Protein AF-A0A0F0L1B2-F1 (afdb_monomer_lite)

pLDDT: mean 88.56, std 10.57, range [40.31, 98.12]

Structure (mmCIF, N/CA/C/O backbone):
data_AF-A0A0F0L1B2-F1
#
_entry.id   AF-A0A0F0L1B2-F1
#
loop_
_atom_site.group_PDB
_atom_site.id
_atom_site.type_symbol
_atom_site.label_atom_id
_atom_site.label_alt_id
_atom_site.label_comp_id
_atom_site.label_asym_id
_atom_site.label_entity_id
_atom_site.label_seq_id
_atom_site.pdbx_PDB_ins_code
_atom_site.Cartn_x
_atom_site.Cartn_y
_atom_site.Cartn_z
_atom_site.occupancy
_atom_site.B_iso_or_equiv
_atom_site.auth_seq_id
_atom_site.auth_comp_id
_atom_site.auth_asym_id
_atom_site.auth_atom_id
_atom_site.pdbx_PDB_model_num
ATOM 1 N N . MET A 1 1 ? -23.639 19.278 37.877 1.00 42.66 1 MET A N 1
ATOM 2 C CA . MET A 1 1 ? -23.159 19.096 36.489 1.00 42.66 1 MET A CA 1
ATOM 3 C C . MET A 1 1 ? -24.003 18.014 35.831 1.00 42.66 1 MET A C 1
ATOM 5 O O . MET A 1 1 ? -23.826 16.848 36.156 1.00 42.66 1 MET A O 1
ATOM 9 N N . GLN A 1 2 ? -24.967 18.384 34.984 1.00 40.31 2 GLN A N 1
ATOM 10 C CA . GLN A 1 2 ? -25.711 17.418 34.168 1.00 40.31 2 GLN A CA 1
ATOM 11 C C . GLN A 1 2 ? -24.774 16.904 33.072 1.00 40.31 2 GLN A C 1
ATOM 13 O O . GLN A 1 2 ? -24.329 17.672 32.220 1.00 40.31 2 GLN A O 1
ATOM 18 N N . ARG A 1 3 ? -24.432 15.615 33.127 1.00 48.97 3 ARG A N 1
ATOM 19 C CA . ARG A 1 3 ? -23.748 14.924 32.034 1.00 48.97 3 ARG A CA 1
ATOM 20 C C . ARG A 1 3 ? -24.760 14.808 30.896 1.00 48.97 3 ARG A C 1
ATOM 22 O O . ARG A 1 3 ? -25.652 13.971 30.949 1.00 48.97 3 ARG A O 1
ATOM 29 N N . VAL A 1 4 ? -24.669 15.707 29.921 1.00 51.31 4 VAL A N 1
ATOM 30 C CA . VAL A 1 4 ? -25.400 15.570 28.660 1.00 51.31 4 VAL A CA 1
ATOM 31 C C . VAL A 1 4 ? -24.714 14.438 27.909 1.00 51.31 4 VAL A C 1
ATOM 33 O O . VAL A 1 4 ? -23.643 14.632 27.334 1.00 51.31 4 VAL A O 1
ATOM 36 N N . ASP A 1 5 ? -25.276 13.235 28.000 1.00 49.31 5 ASP A N 1
ATOM 37 C CA . ASP A 1 5 ? -24.804 12.119 27.194 1.00 49.31 5 ASP A CA 1
ATOM 38 C C . ASP A 1 5 ? -25.122 12.441 25.726 1.00 49.31 5 ASP A C 1
ATOM 40 O O . ASP A 1 5 ? -26.280 12.721 25.397 1.00 49.31 5 ASP A O 1
ATOM 44 N N . PRO A 1 6 ? -24.120 12.466 24.829 1.00 55.47 6 PRO A N 1
ATOM 45 C CA . PRO A 1 6 ? -24.386 12.636 23.412 1.00 55.47 6 PRO A CA 1
ATOM 46 C C . PRO A 1 6 ? -25.320 11.509 22.972 1.00 55.47 6 PRO A C 1
ATOM 48 O O . PRO A 1 6 ? -25.042 10.337 23.236 1.00 55.47 6 PRO A O 1
ATOM 51 N N . VAL A 1 7 ? -26.431 11.864 22.319 1.00 58.34 7 VAL A N 1
ATOM 52 C CA . VAL A 1 7 ? -27.387 10.902 21.758 1.00 58.34 7 VAL A CA 1
ATOM 53 C C . VAL A 1 7 ? -26.664 10.117 20.667 1.00 58.34 7 VAL A C 1
ATOM 55 O O . VAL A 1 7 ? -26.571 10.524 19.513 1.00 58.34 7 VAL A O 1
ATOM 58 N N . SER A 1 8 ? -26.058 9.010 21.074 1.00 64.00 8 SER A N 1
ATOM 59 C CA . SER A 1 8 ? -25.355 8.089 20.201 1.00 64.00 8 SER A CA 1
ATOM 60 C C . SER A 1 8 ? -26.372 7.174 19.537 1.00 64.00 8 SER A C 1
ATOM 62 O O . SER A 1 8 ? -27.179 6.545 20.216 1.00 64.00 8 SER A O 1
ATOM 64 N N . ALA A 1 9 ? -26.281 7.027 18.214 1.00 69.94 9 ALA A N 1
ATOM 65 C CA . ALA A 1 9 ? -27.031 6.013 17.468 1.00 69.94 9 ALA A CA 1
ATOM 66 C C . ALA A 1 9 ? -26.624 4.569 17.843 1.00 69.94 9 ALA A C 1
ATOM 68 O O . ALA A 1 9 ? -27.280 3.607 17.445 1.00 69.94 9 ALA A O 1
ATOM 69 N N . TYR A 1 10 ? -25.532 4.414 18.600 1.00 73.88 10 TYR A N 1
ATOM 70 C CA . TYR A 1 10 ? -25.004 3.134 19.055 1.00 73.88 10 TYR A CA 1
ATOM 71 C C . TYR A 1 10 ? -25.259 2.908 20.545 1.00 73.88 10 TYR A C 1
ATOM 73 O O . TYR A 1 10 ? -25.083 3.845 21.334 1.00 73.88 10 TYR A O 1
ATOM 81 N N . PRO A 1 11 ? -25.581 1.663 20.946 1.00 78.06 11 PRO A N 1
ATOM 82 C CA . PRO A 1 11 ? -25.650 1.303 22.353 1.00 78.06 11 PRO A CA 1
ATOM 83 C C . PRO A 1 11 ? -24.263 1.448 23.011 1.00 78.06 11 PRO A C 1
ATOM 85 O O . PRO A 1 11 ? -23.241 1.476 22.314 1.00 78.06 11 PRO A O 1
ATOM 88 N N . PRO A 1 12 ? -24.196 1.551 24.351 1.00 79.31 12 PRO A N 1
ATOM 89 C CA . PRO A 1 12 ? -22.936 1.737 25.064 1.00 79.31 12 PRO A CA 1
ATOM 90 C C . PRO A 1 12 ? -21.936 0.622 24.735 1.00 79.31 12 PRO A C 1
ATOM 92 O O . PRO A 1 12 ? -22.325 -0.519 24.488 1.00 79.31 12 PRO A O 1
ATOM 95 N N . ALA A 1 13 ? -20.637 0.933 24.759 1.00 80.44 13 ALA A N 1
ATOM 96 C CA . ALA A 1 13 ? -19.574 -0.008 24.384 1.00 80.44 13 ALA A CA 1
ATOM 97 C C . ALA A 1 13 ? -19.637 -1.337 25.170 1.00 80.44 13 ALA A C 1
ATOM 99 O O . ALA A 1 13 ? -19.346 -2.400 24.620 1.00 80.44 13 ALA A O 1
ATOM 100 N N . SER A 1 14 ? -20.086 -1.286 26.428 1.00 80.62 14 SER A N 1
ATOM 101 C CA . SER A 1 14 ? -20.266 -2.439 27.319 1.00 80.62 14 SER A CA 1
ATOM 102 C C . SER A 1 14 ? -21.458 -3.341 26.977 1.00 80.62 14 SER A C 1
ATOM 104 O O . SER A 1 14 ? -21.515 -4.459 27.476 1.00 80.62 14 SER A O 1
ATOM 106 N N . SER A 1 15 ? -22.388 -2.901 26.123 1.00 84.31 15 SER A N 1
ATOM 107 C CA . SER A 1 15 ? -23.615 -3.652 25.799 1.00 84.31 15 SER A CA 1
ATOM 108 C C . SER A 1 15 ? -23.385 -4.936 24.994 1.00 84.31 15 SER A C 1
ATOM 110 O O . SER A 1 15 ? -24.262 -5.793 24.959 1.00 84.31 15 SER A O 1
ATOM 112 N N . ARG A 1 16 ? -22.234 -5.062 24.323 1.00 84.62 16 ARG A N 1
ATOM 113 C CA . ARG A 1 16 ? -21.904 -6.167 23.409 1.00 84.62 16 ARG A CA 1
ATOM 114 C C . ARG A 1 16 ? -20.439 -6.530 23.501 1.00 84.62 16 ARG A C 1
ATOM 116 O O . ARG A 1 16 ? -19.616 -5.623 23.610 1.00 84.62 16 ARG A O 1
ATOM 123 N N . THR A 1 17 ? -20.106 -7.814 23.414 1.00 89.69 17 THR A N 1
ATOM 124 C CA . THR A 1 17 ? -18.709 -8.286 23.415 1.00 89.69 17 THR A CA 1
ATOM 125 C C . THR A 1 17 ? -17.948 -7.784 22.183 1.00 89.69 17 THR A C 1
ATOM 127 O O . THR A 1 17 ? -18.557 -7.422 21.174 1.00 89.69 17 THR A O 1
ATOM 130 N N . ILE A 1 18 ? -16.610 -7.754 22.229 1.00 91.12 18 ILE A N 1
ATOM 131 C CA . ILE A 1 18 ? -15.810 -7.368 21.053 1.00 91.12 18 ILE A CA 1
ATOM 132 C C . ILE A 1 18 ? -16.107 -8.242 19.829 1.00 91.12 18 ILE A C 1
ATOM 134 O O . ILE A 1 18 ? -16.149 -7.738 18.713 1.00 91.12 18 ILE A O 1
ATOM 138 N N . GLU A 1 19 ? -16.378 -9.529 20.032 1.00 90.19 19 GLU A N 1
ATOM 139 C CA . GLU A 1 19 ? -16.731 -10.464 18.961 1.00 90.19 19 GLU A CA 1
ATOM 140 C C . GLU A 1 19 ? -18.017 -10.035 18.249 1.00 90.19 19 GLU A C 1
ATOM 142 O O . GLU A 1 19 ? -18.051 -9.981 17.023 1.00 90.19 19 GLU A O 1
ATOM 147 N N . GLN A 1 20 ? -19.033 -9.615 19.008 1.00 89.56 20 GLN A N 1
ATOM 148 C CA . GLN A 1 20 ? -20.281 -9.081 18.457 1.00 89.56 20 GLN A CA 1
ATOM 149 C C . GLN A 1 20 ? -20.078 -7.743 17.735 1.00 89.56 20 GLN A C 1
ATOM 151 O O . GLN A 1 20 ? -20.780 -7.459 16.771 1.00 89.56 20 GLN A O 1
ATOM 156 N N . TRP A 1 21 ? -19.136 -6.905 18.179 1.00 90.44 21 TRP A N 1
ATOM 157 C CA . TRP A 1 21 ? -18.803 -5.653 17.486 1.00 90.44 21 TRP A CA 1
ATOM 158 C C . TRP A 1 21 ? -17.992 -5.860 16.197 1.00 90.44 21 TRP A C 1
ATOM 160 O O . TRP A 1 21 ? -18.033 -5.012 15.303 1.00 90.44 21 TRP A O 1
ATOM 170 N N . LEU A 1 22 ? -17.262 -6.975 16.096 1.00 91.19 22 LEU A N 1
ATOM 171 C CA . LEU A 1 22 ? -16.504 -7.377 14.908 1.00 91.19 22 LEU A CA 1
ATOM 172 C C . LEU A 1 22 ? -17.349 -8.145 13.880 1.00 91.19 22 LEU A C 1
ATOM 174 O O . LEU A 1 22 ? -16.868 -8.360 12.762 1.00 91.19 22 LEU A O 1
ATOM 178 N N . ASP A 1 23 ? -18.573 -8.533 14.242 1.00 90.00 23 ASP A N 1
ATOM 179 C CA . ASP A 1 23 ? -19.505 -9.263 13.387 1.00 90.00 23 ASP A CA 1
ATOM 180 C C . ASP A 1 23 ? -19.786 -8.486 12.079 1.00 90.00 23 ASP A C 1
ATOM 182 O O . ASP A 1 23 ? -20.236 -7.330 12.128 1.00 90.00 23 ASP A O 1
ATOM 186 N N . PRO A 1 24 ? -19.515 -9.077 10.896 1.00 86.44 24 PRO A N 1
ATOM 187 C CA . PRO A 1 24 ? -19.800 -8.437 9.614 1.00 86.44 24 PRO A CA 1
ATOM 188 C C . PRO A 1 24 ? -21.277 -8.063 9.440 1.00 86.44 24 PRO A C 1
ATOM 190 O O . PRO A 1 24 ? -21.560 -7.032 8.823 1.00 86.44 24 PRO A O 1
ATOM 193 N N . ASP A 1 25 ? -22.200 -8.839 10.013 1.00 86.69 25 ASP A N 1
ATOM 194 C CA . ASP A 1 25 ? -23.640 -8.591 9.896 1.00 86.69 25 ASP A CA 1
ATOM 195 C C . ASP A 1 25 ? -24.077 -7.376 10.708 1.00 86.69 25 ASP A C 1
ATOM 197 O O . ASP A 1 25 ? -25.069 -6.720 10.386 1.00 86.69 25 ASP A O 1
ATOM 201 N N . LEU A 1 26 ? -23.330 -7.036 11.759 1.00 83.81 26 LEU A N 1
ATOM 202 C CA . LEU A 1 26 ? -23.577 -5.813 12.501 1.00 83.81 26 LEU A CA 1
ATOM 203 C C . LEU A 1 26 ? -23.093 -4.597 11.712 1.00 83.81 26 LEU A C 1
ATOM 205 O O . LEU A 1 26 ? -23.808 -3.604 11.614 1.00 83.81 26 LEU A O 1
ATOM 209 N N . GLY A 1 27 ? -21.907 -4.685 11.108 1.00 77.25 27 GLY A N 1
ATOM 210 C CA . GLY A 1 27 ? -21.336 -3.609 10.296 1.00 77.25 27 GLY A CA 1
ATOM 211 C C . GLY A 1 27 ? -22.163 -3.257 9.056 1.00 77.25 27 GLY A C 1
ATOM 212 O O . GLY A 1 27 ? -22.146 -2.101 8.644 1.00 77.25 27 GLY A O 1
ATOM 213 N N . SER A 1 28 ? -22.902 -4.215 8.486 1.00 80.25 28 SER A N 1
ATOM 214 C CA . SER A 1 28 ? -23.768 -3.992 7.318 1.00 80.25 28 SER A CA 1
ATOM 215 C C . SER A 1 28 ? -25.086 -3.287 7.656 1.00 80.25 28 SER A C 1
ATOM 217 O O . SER A 1 28 ? -25.631 -2.575 6.816 1.00 80.25 28 SER A O 1
ATOM 219 N N . ARG A 1 29 ? -25.583 -3.434 8.892 1.00 81.69 29 ARG A N 1
ATOM 220 C CA . ARG A 1 29 ? -26.824 -2.790 9.363 1.00 81.69 29 ARG A CA 1
ATOM 221 C C . ARG A 1 29 ? -26.658 -1.310 9.698 1.00 81.69 29 ARG A C 1
ATOM 223 O O . ARG A 1 29 ? -27.647 -0.583 9.721 1.00 81.69 29 ARG A O 1
ATOM 230 N N . TYR A 1 30 ? -25.435 -0.860 9.974 1.00 76.56 30 TYR A N 1
ATOM 231 C CA . TYR A 1 30 ? -25.144 0.532 10.317 1.00 76.56 30 TYR A CA 1
ATOM 232 C C . TYR A 1 30 ? -24.386 1.227 9.182 1.00 76.56 30 TYR A C 1
ATOM 234 O O . TYR A 1 30 ? -23.385 0.706 8.690 1.00 76.56 30 TYR A O 1
ATOM 242 N N . SER A 1 31 ? -24.842 2.426 8.794 1.00 68.31 31 SER A N 1
ATOM 243 C CA . SER A 1 31 ? -24.261 3.185 7.675 1.00 68.31 31 SER A CA 1
ATOM 244 C C . SER A 1 31 ? -22.736 3.314 7.790 1.00 68.31 31 SER A C 1
ATOM 246 O O . SER A 1 31 ? -22.172 3.523 8.873 1.00 68.31 31 SER A O 1
ATOM 248 N N . ALA A 1 32 ? -22.059 3.198 6.646 1.00 67.31 32 ALA A N 1
ATOM 249 C CA . ALA A 1 32 ? -20.613 3.358 6.522 1.00 67.31 32 ALA A CA 1
ATOM 250 C C . ALA A 1 32 ? -20.131 4.773 6.896 1.00 67.31 32 ALA A C 1
ATOM 252 O O . ALA A 1 32 ? -18.954 4.940 7.206 1.00 67.31 32 ALA A O 1
ATOM 253 N N . GLU A 1 33 ? -21.032 5.758 6.895 1.00 66.00 33 GLU A N 1
ATOM 254 C CA . GLU A 1 33 ? -20.729 7.173 7.146 1.00 66.00 33 GLU A CA 1
ATOM 255 C C . GLU A 1 33 ? -20.448 7.482 8.619 1.00 66.00 33 GLU A C 1
ATOM 257 O O . GLU A 1 33 ? -19.747 8.441 8.940 1.00 66.00 33 GLU A O 1
ATOM 262 N N . PHE A 1 34 ? -20.943 6.653 9.539 1.00 72.31 34 PHE A N 1
ATOM 263 C CA . PHE A 1 34 ? -20.666 6.844 10.954 1.00 72.31 34 PHE A CA 1
ATOM 264 C C . PHE A 1 34 ? -19.279 6.294 11.294 1.00 72.31 34 PHE A C 1
ATOM 266 O O . PHE A 1 34 ? -19.043 5.080 11.289 1.00 72.31 34 PHE A O 1
ATOM 273 N N . GLY A 1 35 ? -18.353 7.200 11.609 1.00 77.56 35 GLY A N 1
ATOM 274 C CA . GLY A 1 35 ? -17.056 6.846 12.169 1.00 77.56 35 GLY A CA 1
ATOM 275 C C . GLY A 1 35 ? -17.241 6.157 13.520 1.00 77.56 35 GLY A C 1
ATOM 276 O O . GLY A 1 35 ? -17.835 6.726 14.435 1.00 77.56 35 GLY A O 1
ATOM 277 N N . THR A 1 36 ? -16.733 4.935 13.646 1.00 88.88 36 THR A N 1
ATOM 278 C CA . THR A 1 36 ? -16.683 4.187 14.908 1.00 88.88 36 THR A CA 1
ATOM 279 C C . THR A 1 36 ? -15.235 4.055 15.355 1.00 88.88 36 THR A C 1
ATOM 281 O O . THR A 1 36 ? -14.314 4.190 14.542 1.00 88.88 36 THR A O 1
ATOM 284 N N . ARG A 1 37 ? -14.999 3.791 16.641 1.00 90.69 37 ARG A N 1
ATOM 285 C CA . ARG A 1 37 ? -13.635 3.600 17.144 1.00 90.69 37 ARG A CA 1
ATOM 286 C C . ARG A 1 37 ? -12.968 2.399 16.482 1.00 90.69 37 ARG A C 1
ATOM 288 O O . ARG A 1 37 ? -11.795 2.470 16.131 1.00 90.69 37 ARG A O 1
ATOM 295 N N . LEU A 1 38 ? -13.709 1.312 16.266 1.00 91.44 38 LEU A N 1
ATOM 296 C CA . LEU A 1 38 ? -13.171 0.138 15.579 1.00 91.44 38 LEU A CA 1
ATOM 297 C C . LEU A 1 38 ? -12.773 0.444 14.130 1.00 91.44 38 LEU A C 1
ATOM 299 O O . LEU A 1 38 ? -11.704 0.009 13.698 1.00 91.44 38 LEU A O 1
ATOM 303 N N . ARG A 1 39 ? -13.576 1.234 13.404 1.00 90.12 39 ARG A N 1
ATOM 304 C CA . ARG A 1 39 ? -13.230 1.708 12.053 1.00 90.12 39 ARG A CA 1
ATOM 305 C C . ARG A 1 39 ? -11.994 2.605 12.076 1.00 90.12 39 ARG A C 1
ATOM 307 O O . ARG A 1 39 ? -11.070 2.363 11.312 1.00 90.12 39 ARG A O 1
ATOM 314 N N . GLU A 1 40 ? -11.915 3.548 13.015 1.00 90.31 40 GLU A N 1
ATOM 315 C CA . GLU A 1 40 ? -10.735 4.408 13.193 1.00 90.31 40 GLU A CA 1
ATOM 316 C C . GLU A 1 40 ? -9.462 3.581 13.447 1.00 90.31 40 GLU A C 1
ATOM 318 O O . GLU A 1 40 ? -8.424 3.833 12.837 1.00 90.31 40 GLU A O 1
ATOM 323 N N . ILE A 1 41 ? -9.536 2.554 14.302 1.00 92.12 41 ILE A N 1
ATOM 324 C CA . ILE A 1 41 ? -8.413 1.643 14.561 1.00 92.12 41 ILE A CA 1
ATOM 325 C C . ILE A 1 41 ? -8.026 0.882 13.289 1.00 92.12 41 ILE A C 1
ATOM 327 O O . ILE A 1 41 ? -6.835 0.768 12.983 1.00 92.12 41 ILE A O 1
ATOM 331 N N . ALA A 1 42 ? -9.009 0.349 12.557 1.00 92.50 42 ALA A N 1
ATOM 332 C CA . ALA A 1 42 ? -8.769 -0.375 11.314 1.00 92.50 42 ALA A CA 1
ATOM 333 C C . ALA A 1 42 ? -8.079 0.516 10.276 1.00 92.50 42 ALA A C 1
ATOM 335 O O . ALA A 1 42 ? -7.065 0.112 9.704 1.00 92.50 42 ALA A O 1
ATOM 336 N N . ASP A 1 43 ? -8.579 1.734 10.087 1.00 90.88 43 ASP A N 1
ATOM 337 C CA . ASP A 1 43 ? -8.099 2.668 9.074 1.00 90.88 43 ASP A CA 1
ATOM 338 C C . ASP A 1 43 ? -6.732 3.251 9.443 1.00 90.88 43 ASP A C 1
ATOM 340 O O . ASP A 1 43 ? -5.841 3.295 8.597 1.00 90.88 43 ASP A O 1
ATOM 344 N N . ALA A 1 44 ? -6.490 3.591 10.713 1.00 91.88 44 ALA A N 1
ATOM 345 C CA . ALA A 1 44 ? -5.176 4.044 11.168 1.00 91.88 44 ALA A CA 1
ATOM 346 C C . ALA A 1 44 ? -4.110 2.943 11.021 1.00 91.88 44 ALA A C 1
ATOM 348 O O . ALA A 1 44 ? -3.004 3.202 10.535 1.00 91.88 44 ALA A O 1
ATOM 349 N N . ARG A 1 45 ? -4.430 1.692 11.390 1.00 92.62 45 ARG A N 1
ATOM 350 C CA . ARG A 1 45 ? -3.506 0.558 11.205 1.00 92.62 45 ARG A CA 1
ATOM 351 C C . ARG A 1 45 ? -3.270 0.272 9.725 1.00 92.62 45 ARG A C 1
ATOM 353 O O . ARG A 1 45 ? -2.127 0.032 9.336 1.00 92.62 45 ARG A O 1
ATOM 360 N N . ALA A 1 46 ? -4.318 0.318 8.905 1.00 92.38 46 ALA A N 1
ATOM 361 C CA . ALA A 1 46 ? -4.206 0.104 7.471 1.00 92.38 46 ALA A CA 1
ATOM 362 C C . ALA A 1 46 ? -3.426 1.221 6.776 1.00 92.38 46 ALA A C 1
ATOM 364 O O . ALA A 1 46 ? -2.606 0.906 5.927 1.00 92.38 46 ALA A O 1
ATOM 365 N N . GLY A 1 47 ? -3.596 2.487 7.164 1.00 92.50 47 GLY A N 1
ATOM 366 C CA . GLY A 1 47 ? -2.854 3.617 6.602 1.00 92.50 47 GLY A CA 1
ATOM 367 C C . GLY A 1 47 ? -1.351 3.513 6.859 1.00 92.50 47 GLY A C 1
ATOM 368 O O . GLY A 1 47 ? -0.551 3.601 5.927 1.00 92.50 47 GLY A O 1
ATOM 369 N N . VAL A 1 48 ? -0.949 3.222 8.101 1.00 93.06 48 VAL A N 1
ATOM 370 C CA . VAL A 1 48 ? 0.473 3.018 8.425 1.00 93.06 48 VAL A CA 1
ATOM 371 C C . VAL A 1 48 ? 1.019 1.764 7.728 1.00 93.06 48 VAL A C 1
ATOM 373 O O . VAL A 1 48 ? 2.131 1.788 7.202 1.00 93.06 48 VAL A O 1
ATOM 376 N N . ALA A 1 49 ? 0.248 0.673 7.674 1.00 94.19 49 ALA A N 1
ATOM 377 C CA . ALA A 1 49 ? 0.653 -0.530 6.947 1.00 94.19 49 ALA A CA 1
ATOM 378 C C . ALA A 1 49 ? 0.785 -0.277 5.436 1.00 94.19 49 ALA A C 1
ATOM 380 O O . ALA A 1 49 ? 1.738 -0.745 4.825 1.00 94.19 49 ALA A O 1
ATOM 381 N N . ALA A 1 50 ? -0.132 0.482 4.843 1.00 94.00 50 ALA A N 1
ATOM 382 C CA . ALA A 1 50 ? -0.129 0.845 3.435 1.00 94.00 50 ALA A CA 1
ATOM 383 C C . ALA A 1 50 ? 1.094 1.695 3.080 1.00 94.00 50 ALA A C 1
ATOM 385 O O . ALA A 1 50 ? 1.760 1.401 2.094 1.00 94.00 50 ALA A O 1
ATOM 386 N N . MET A 1 51 ? 1.448 2.672 3.922 1.00 95.00 51 MET A N 1
ATOM 387 C CA . MET A 1 51 ? 2.662 3.477 3.762 1.00 95.00 51 MET A CA 1
ATOM 388 C C . MET A 1 51 ? 3.926 2.605 3.738 1.00 95.00 51 MET A C 1
ATOM 390 O O . MET A 1 51 ? 4.722 2.686 2.806 1.00 95.00 51 MET A O 1
ATOM 394 N N . TRP A 1 52 ? 4.106 1.721 4.726 1.00 96.75 52 TRP A N 1
ATOM 395 C CA . TRP A 1 52 ? 5.283 0.846 4.752 1.00 96.75 52 TRP A CA 1
ATOM 396 C C . TRP A 1 52 ? 5.266 -0.215 3.650 1.00 96.75 52 TRP A C 1
ATOM 398 O O . TRP A 1 52 ? 6.321 -0.602 3.158 1.00 96.75 52 TRP A O 1
ATOM 408 N N . ALA A 1 53 ? 4.093 -0.677 3.224 1.00 96.06 53 ALA A N 1
ATOM 409 C CA . ALA A 1 53 ? 3.975 -1.565 2.075 1.00 96.06 53 ALA A CA 1
ATOM 410 C C . ALA A 1 53 ? 4.307 -0.860 0.756 1.00 96.06 53 ALA A C 1
ATOM 412 O O . ALA A 1 53 ? 4.914 -1.484 -0.109 1.00 96.06 53 ALA A O 1
ATOM 413 N N . ALA A 1 54 ? 3.980 0.427 0.620 1.00 95.69 54 ALA A N 1
ATOM 414 C CA . ALA A 1 54 ? 4.390 1.245 -0.516 1.00 95.69 54 ALA A CA 1
ATOM 415 C C . ALA A 1 54 ? 5.916 1.341 -0.587 1.00 95.69 54 ALA A C 1
ATOM 417 O O . ALA A 1 54 ? 6.496 1.066 -1.632 1.00 95.69 54 ALA A O 1
ATOM 418 N N . PHE A 1 55 ? 6.579 1.641 0.537 1.00 97.00 55 PHE A N 1
ATOM 419 C CA . PHE A 1 55 ? 8.043 1.674 0.597 1.00 97.00 55 PHE A CA 1
ATOM 420 C C . PHE A 1 55 ? 8.678 0.304 0.354 1.00 97.00 55 PHE A C 1
ATOM 422 O O . PHE A 1 55 ? 9.691 0.215 -0.337 1.00 97.00 55 PHE A O 1
ATOM 429 N N . LEU A 1 56 ? 8.069 -0.775 0.856 1.00 97.44 56 LEU A N 1
ATOM 430 C CA . LEU A 1 56 ? 8.510 -2.134 0.550 1.00 97.44 56 LEU A CA 1
ATOM 431 C C . LEU A 1 56 ? 8.413 -2.416 -0.955 1.00 97.44 56 LEU A C 1
ATOM 433 O O . LEU A 1 56 ? 9.379 -2.887 -1.547 1.00 97.44 56 LEU A O 1
ATOM 437 N N . SER A 1 57 ? 7.268 -2.108 -1.567 1.00 97.50 57 SER A N 1
ATOM 438 C CA . SER A 1 57 ? 7.044 -2.273 -3.005 1.00 97.50 57 SER A CA 1
ATOM 439 C C . SER A 1 57 ? 8.029 -1.439 -3.821 1.00 97.50 57 SER A C 1
ATOM 441 O O . SER A 1 57 ? 8.605 -1.945 -4.780 1.00 97.50 57 SER A O 1
ATOM 443 N N . LEU A 1 58 ? 8.282 -0.196 -3.406 1.00 96.88 58 LEU A N 1
ATOM 444 C CA . LEU A 1 58 ? 9.237 0.703 -4.046 1.00 96.88 58 LEU A CA 1
ATOM 445 C C . LEU A 1 58 ? 10.671 0.162 -3.962 1.00 96.88 58 LEU A C 1
ATOM 447 O O . LEU A 1 58 ? 11.376 0.154 -4.966 1.00 96.88 58 LEU A O 1
ATOM 451 N N . GLY A 1 59 ? 11.092 -0.337 -2.797 1.00 96.81 59 GLY A N 1
ATOM 452 C CA . GLY A 1 59 ? 12.407 -0.955 -2.624 1.00 96.81 59 GLY A CA 1
ATOM 453 C C . GLY A 1 59 ? 12.584 -2.204 -3.493 1.00 96.81 59 GLY A C 1
ATOM 454 O O . GLY A 1 59 ? 13.591 -2.336 -4.184 1.00 96.81 59 GLY A O 1
ATOM 455 N N . LEU A 1 60 ? 11.576 -3.085 -3.529 1.00 97.56 60 LEU A N 1
ATOM 456 C CA . LEU A 1 60 ? 11.578 -4.271 -4.396 1.00 97.56 60 LEU A CA 1
ATOM 457 C C . LEU A 1 60 ? 11.578 -3.901 -5.883 1.00 97.56 60 LEU A C 1
ATOM 459 O O . LEU A 1 60 ? 12.282 -4.522 -6.675 1.00 97.56 60 LEU A O 1
ATOM 463 N N . SER A 1 61 ? 10.832 -2.861 -6.248 1.00 97.00 61 SER A N 1
ATOM 464 C CA . SER A 1 61 ? 10.781 -2.320 -7.604 1.00 97.00 61 SER A CA 1
ATOM 465 C C . SER A 1 61 ? 12.131 -1.761 -8.039 1.00 97.00 61 SER A C 1
ATOM 467 O O . SER A 1 61 ? 12.575 -2.046 -9.144 1.00 97.00 61 SER A O 1
ATOM 469 N N . ALA A 1 62 ? 12.817 -1.024 -7.162 1.00 95.94 62 ALA A N 1
ATOM 470 C CA . ALA A 1 62 ? 14.156 -0.504 -7.425 1.00 95.94 62 ALA A CA 1
ATOM 471 C C . ALA A 1 62 ? 15.180 -1.633 -7.622 1.00 95.94 62 ALA A C 1
ATOM 473 O O . ALA A 1 62 ? 15.995 -1.562 -8.539 1.00 95.94 62 ALA A O 1
ATOM 474 N N . VAL A 1 63 ? 15.110 -2.702 -6.818 1.00 97.62 63 VAL A N 1
ATOM 475 C CA . VAL A 1 63 ? 15.957 -3.898 -6.986 1.00 97.62 63 VAL A CA 1
ATOM 476 C C . VAL A 1 63 ? 15.689 -4.577 -8.325 1.00 97.62 63 VAL A C 1
ATOM 478 O O . VAL A 1 63 ? 16.631 -4.865 -9.059 1.00 97.62 63 VAL A O 1
ATOM 481 N N . LEU A 1 64 ? 14.417 -4.811 -8.658 1.00 96.88 64 LEU A N 1
ATOM 482 C CA . LEU A 1 64 ? 14.025 -5.440 -9.918 1.00 96.88 64 LEU A CA 1
ATOM 483 C C . LEU A 1 64 ? 14.472 -4.598 -11.118 1.00 96.88 64 LEU A C 1
ATOM 485 O O . LEU A 1 64 ? 15.055 -5.127 -12.060 1.00 96.88 64 LEU A O 1
ATOM 489 N N . PHE A 1 65 ? 14.255 -3.286 -11.055 1.00 95.19 65 PHE A N 1
ATOM 490 C CA . PHE A 1 65 ? 14.676 -2.351 -12.089 1.00 95.19 65 PHE A CA 1
ATOM 491 C C . PHE A 1 65 ? 16.199 -2.342 -12.266 1.00 95.19 65 PHE A C 1
ATOM 493 O O . PHE A 1 65 ? 16.691 -2.457 -13.387 1.00 95.19 65 PHE A O 1
ATOM 500 N N . ALA A 1 66 ? 16.957 -2.282 -11.166 1.00 94.69 66 ALA A N 1
ATOM 501 C CA . ALA A 1 66 ? 18.416 -2.352 -11.193 1.00 94.69 66 ALA A CA 1
ATOM 502 C C . ALA A 1 66 ? 18.924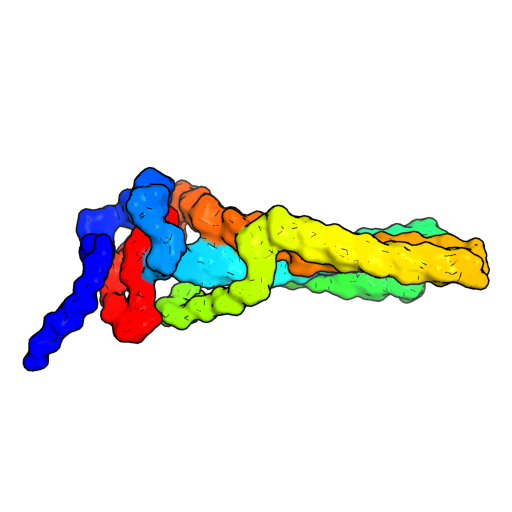 -3.690 -11.754 1.00 94.69 66 ALA A C 1
ATOM 504 O O . ALA A 1 66 ? 19.931 -3.713 -12.455 1.00 94.69 66 ALA A O 1
ATOM 505 N N . LEU A 1 67 ? 18.224 -4.795 -11.481 1.00 96.06 67 LEU A N 1
ATOM 506 C CA . LEU A 1 67 ? 18.559 -6.117 -12.007 1.00 96.06 67 LEU A CA 1
ATOM 507 C C . LEU A 1 67 ? 18.333 -6.196 -13.520 1.00 96.06 67 LEU A C 1
ATOM 509 O O . LEU A 1 67 ? 19.201 -6.688 -14.237 1.00 96.06 67 LEU A O 1
ATOM 513 N N . VAL A 1 68 ? 17.212 -5.666 -14.015 1.00 95.12 68 VAL A N 1
ATOM 514 C CA . VAL A 1 68 ? 16.948 -5.557 -15.458 1.00 95.12 68 VAL A CA 1
ATOM 515 C C . VAL A 1 68 ? 18.005 -4.675 -16.128 1.00 95.12 68 VAL A C 1
ATOM 517 O O . VAL A 1 68 ? 18.574 -5.061 -17.147 1.00 95.12 68 VAL A O 1
ATOM 520 N N . MET A 1 69 ? 18.337 -3.532 -15.525 1.00 93.75 69 MET A N 1
ATOM 521 C CA . MET A 1 69 ? 19.403 -2.654 -16.014 1.00 93.75 69 MET A CA 1
ATOM 522 C C . MET A 1 69 ? 20.755 -3.349 -16.074 1.00 93.75 69 MET A C 1
ATOM 524 O O . MET A 1 69 ? 21.471 -3.217 -17.066 1.00 93.75 69 MET A O 1
ATOM 528 N N . LEU A 1 70 ? 21.106 -4.101 -15.033 1.00 95.00 70 LEU A N 1
ATOM 529 C CA . LEU A 1 70 ? 22.353 -4.849 -14.989 1.00 95.00 70 LEU A CA 1
ATOM 530 C C . LEU A 1 70 ? 22.397 -5.902 -16.100 1.00 95.00 70 LEU A C 1
ATOM 532 O O . LEU A 1 70 ? 23.413 -6.019 -16.778 1.00 95.00 70 LEU A O 1
ATOM 536 N N . ALA A 1 71 ? 21.294 -6.620 -16.319 1.00 95.19 71 ALA A N 1
ATOM 537 C CA . ALA A 1 71 ? 21.204 -7.646 -17.352 1.00 95.19 71 ALA A CA 1
ATOM 538 C C . ALA A 1 71 ? 21.373 -7.078 -18.770 1.00 95.19 71 ALA A C 1
ATOM 540 O O . ALA A 1 71 ? 21.992 -7.725 -19.609 1.00 95.19 71 ALA A O 1
ATOM 541 N N . VAL A 1 72 ? 20.851 -5.876 -19.039 1.00 94.62 72 VAL A N 1
ATOM 542 C CA . VAL A 1 72 ? 20.930 -5.269 -20.378 1.00 94.62 72 VAL A CA 1
ATOM 543 C C . VAL A 1 72 ? 22.232 -4.499 -20.598 1.00 94.62 72 VAL A C 1
ATOM 545 O O . VAL A 1 72 ? 22.808 -4.559 -21.679 1.00 94.62 72 VAL A O 1
ATOM 548 N N . THR A 1 73 ? 22.704 -3.761 -19.594 1.00 93.00 73 THR A N 1
ATOM 549 C CA . THR A 1 73 ? 23.847 -2.843 -19.754 1.00 93.00 73 THR A CA 1
ATOM 550 C C . THR A 1 73 ? 25.183 -3.442 -19.316 1.00 93.00 73 THR A C 1
ATOM 552 O O . THR A 1 73 ? 26.225 -2.894 -19.664 1.00 93.00 73 THR A O 1
ATOM 555 N N . ALA A 1 74 ? 25.169 -4.523 -18.526 1.00 94.00 74 ALA A N 1
ATOM 556 C CA . ALA A 1 74 ? 26.338 -5.113 -17.866 1.00 94.00 74 ALA A CA 1
ATOM 557 C C . ALA A 1 74 ? 27.145 -4.138 -16.973 1.00 94.00 74 ALA A C 1
ATOM 559 O O . ALA A 1 74 ? 28.281 -4.425 -16.592 1.00 94.00 74 ALA A O 1
ATOM 560 N N . ARG A 1 75 ? 26.565 -2.989 -16.591 1.00 94.38 75 ARG A N 1
ATOM 561 C CA . ARG A 1 75 ? 27.230 -1.937 -15.801 1.00 94.38 75 ARG A CA 1
ATOM 562 C C . ARG A 1 75 ? 27.092 -2.154 -14.297 1.00 94.38 75 ARG A C 1
ATOM 564 O O . ARG A 1 75 ? 26.285 -1.511 -13.628 1.00 94.38 75 ARG A O 1
ATOM 571 N N . VAL A 1 76 ? 27.902 -3.067 -13.769 1.00 95.12 76 VAL A N 1
ATOM 572 C CA . VAL A 1 76 ? 27.906 -3.455 -12.346 1.00 95.12 76 VAL A CA 1
ATOM 573 C C . VAL A 1 76 ? 28.132 -2.255 -11.416 1.00 95.12 76 VAL A C 1
ATOM 575 O O . VAL A 1 76 ? 27.444 -2.118 -10.404 1.00 95.12 76 VAL A O 1
ATOM 578 N N . ASP A 1 77 ? 29.063 -1.375 -11.779 1.00 94.50 77 ASP A N 1
ATOM 579 C CA . ASP A 1 77 ? 29.442 -0.166 -11.042 1.00 94.50 77 ASP A CA 1
ATOM 580 C C . ASP A 1 77 ? 28.255 0.777 -10.807 1.00 94.50 77 ASP A C 1
ATOM 582 O O . ASP A 1 77 ? 28.085 1.313 -9.712 1.00 94.50 77 ASP A O 1
ATOM 586 N N . ALA A 1 78 ? 27.405 0.933 -11.822 1.00 90.69 78 ALA A N 1
ATOM 587 C CA . ALA A 1 78 ? 26.250 1.812 -11.765 1.00 90.69 78 ALA A CA 1
ATOM 588 C C . ALA A 1 78 ? 25.042 1.154 -11.084 1.00 90.69 78 ALA A C 1
ATOM 590 O O . ALA A 1 78 ? 24.310 1.828 -10.366 1.00 90.69 78 ALA A O 1
ATOM 591 N N . THR A 1 79 ? 24.801 -0.144 -11.288 1.00 93.19 79 THR A N 1
ATOM 592 C CA . THR A 1 79 ? 23.542 -0.788 -10.867 1.00 93.19 79 THR A CA 1
ATOM 593 C C . THR A 1 79 ? 23.578 -1.361 -9.455 1.00 93.19 79 THR A C 1
ATOM 595 O O . THR A 1 79 ? 22.555 -1.360 -8.768 1.00 93.19 79 THR A O 1
ATOM 598 N N . VAL A 1 80 ? 24.733 -1.857 -8.997 1.00 95.19 80 VAL A N 1
ATOM 599 C CA . VAL A 1 80 ? 24.848 -2.507 -7.680 1.00 95.19 80 VAL A CA 1
ATOM 600 C C . VAL A 1 80 ? 24.531 -1.553 -6.520 1.00 95.19 80 VAL A C 1
ATOM 602 O O . VAL A 1 80 ? 23.757 -1.955 -5.647 1.00 95.19 80 VAL A O 1
ATOM 605 N N . PRO A 1 81 ? 25.015 -0.293 -6.490 1.00 96.12 81 PRO A N 1
ATOM 606 C CA . PRO A 1 81 ? 24.662 0.638 -5.416 1.00 96.12 81 PRO A CA 1
ATOM 607 C C . PRO A 1 81 ? 23.149 0.876 -5.299 1.00 96.12 81 PRO A C 1
ATOM 609 O O . PRO A 1 81 ? 22.606 0.861 -4.193 1.00 96.12 81 PRO A O 1
ATOM 612 N N . TRP A 1 82 ? 22.447 1.015 -6.429 1.00 93.44 82 TRP A N 1
ATOM 613 C CA . TRP A 1 82 ? 20.987 1.171 -6.454 1.00 93.44 82 TRP A CA 1
ATOM 614 C C . TRP A 1 82 ? 20.257 -0.077 -5.970 1.00 93.44 82 TRP A C 1
ATOM 616 O O . TRP A 1 82 ? 19.277 0.029 -5.230 1.00 93.44 82 TRP A O 1
ATOM 626 N N . MET A 1 83 ? 20.755 -1.258 -6.333 1.00 96.06 83 MET A N 1
ATOM 627 C CA . MET A 1 83 ? 20.210 -2.525 -5.860 1.00 96.06 83 MET A CA 1
ATOM 628 C C . MET A 1 83 ? 20.343 -2.655 -4.337 1.00 96.06 83 MET A C 1
ATOM 630 O O . MET A 1 83 ? 19.375 -3.005 -3.664 1.00 96.06 83 MET A O 1
ATOM 634 N N . ILE A 1 84 ? 21.507 -2.311 -3.778 1.00 97.56 84 ILE A N 1
ATOM 635 C CA . ILE A 1 84 ? 21.740 -2.319 -2.327 1.00 97.56 84 ILE A CA 1
ATOM 636 C C . ILE A 1 84 ? 20.814 -1.317 -1.630 1.00 97.56 84 ILE A C 1
ATOM 638 O O . ILE A 1 84 ? 20.172 -1.666 -0.638 1.00 97.56 84 ILE A O 1
ATOM 642 N N . ALA A 1 85 ? 20.694 -0.096 -2.158 1.00 96.75 85 ALA A N 1
ATOM 643 C CA . ALA A 1 85 ? 19.809 0.924 -1.602 1.00 96.75 85 ALA A CA 1
ATOM 644 C C . ALA A 1 85 ? 18.337 0.471 -1.608 1.00 96.75 85 ALA A C 1
ATOM 646 O O . ALA A 1 85 ? 17.658 0.553 -0.582 1.00 96.75 85 ALA A O 1
ATOM 647 N N . GLY A 1 86 ? 17.856 -0.079 -2.728 1.00 96.94 86 GLY A N 1
ATOM 648 C CA . GLY A 1 86 ? 16.503 -0.627 -2.842 1.00 96.94 86 GLY A CA 1
ATOM 649 C C . GLY A 1 86 ? 16.255 -1.783 -1.870 1.00 96.94 86 GLY A C 1
ATOM 650 O O . GLY A 1 86 ? 15.235 -1.805 -1.175 1.00 96.94 86 GLY A O 1
ATOM 651 N N . ALA A 1 87 ? 17.218 -2.700 -1.743 1.00 98.12 87 ALA A N 1
ATOM 652 C CA . ALA A 1 87 ? 17.148 -3.818 -0.808 1.00 98.12 87 ALA A CA 1
ATOM 653 C C . ALA A 1 87 ? 17.121 -3.347 0.655 1.00 98.12 87 ALA A C 1
ATOM 655 O O . ALA A 1 87 ? 16.346 -3.875 1.455 1.00 98.12 87 ALA A O 1
ATOM 656 N N . ALA A 1 88 ? 17.904 -2.323 1.005 1.00 98.12 88 ALA A N 1
ATOM 657 C CA . ALA A 1 88 ? 17.899 -1.730 2.339 1.00 98.12 88 ALA A CA 1
ATOM 658 C C . ALA A 1 88 ? 16.537 -1.098 2.670 1.00 98.12 88 ALA A C 1
ATOM 660 O O . ALA A 1 88 ? 15.972 -1.376 3.730 1.00 98.12 88 ALA A O 1
ATOM 661 N N . VAL A 1 89 ? 15.962 -0.319 1.745 1.00 97.81 89 VAL A N 1
ATOM 662 C CA . VAL A 1 89 ? 14.615 0.261 1.903 1.00 97.81 89 VAL A CA 1
ATOM 663 C C . VAL A 1 89 ? 13.564 -0.838 2.067 1.00 97.81 89 VAL A C 1
ATOM 665 O O . VAL A 1 89 ? 12.726 -0.753 2.969 1.00 97.81 89 VAL A O 1
ATOM 668 N N . ALA A 1 90 ? 13.625 -1.897 1.255 1.00 97.62 90 ALA A N 1
ATOM 669 C CA . ALA A 1 90 ? 12.720 -3.038 1.357 1.00 97.62 90 ALA A CA 1
ATOM 670 C C . ALA A 1 90 ? 12.845 -3.744 2.719 1.00 97.62 90 ALA A C 1
ATOM 672 O O . ALA A 1 90 ? 11.839 -3.989 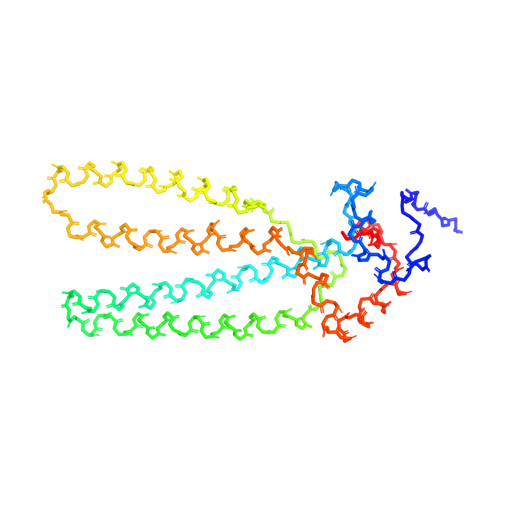3.388 1.00 97.62 90 ALA A O 1
ATOM 673 N N . ALA A 1 91 ? 14.069 -4.016 3.177 1.00 98.06 91 ALA A N 1
ATOM 674 C CA . ALA A 1 91 ? 14.323 -4.673 4.455 1.00 98.06 91 ALA A CA 1
ATOM 675 C C . ALA A 1 91 ? 13.801 -3.845 5.639 1.00 98.06 91 ALA A C 1
ATOM 677 O O . ALA A 1 91 ? 13.053 -4.362 6.475 1.00 98.06 91 ALA A O 1
ATOM 678 N N . VAL A 1 92 ? 14.123 -2.548 5.684 1.00 97.94 92 VAL A N 1
ATOM 679 C CA . VAL A 1 92 ? 13.635 -1.628 6.723 1.00 97.94 92 VAL A CA 1
ATOM 680 C C . VAL A 1 92 ? 12.107 -1.579 6.711 1.00 97.94 92 VAL A C 1
ATOM 682 O O . VAL A 1 92 ? 11.470 -1.765 7.750 1.00 97.94 92 VAL A O 1
ATOM 685 N N . SER A 1 93 ? 11.500 -1.433 5.536 1.00 96.94 93 SER A N 1
ATOM 686 C CA . SER A 1 93 ? 10.042 -1.388 5.389 1.00 96.94 93 SER A CA 1
ATOM 687 C C . SER A 1 93 ? 9.367 -2.680 5.852 1.00 96.94 93 SER A C 1
ATOM 689 O O . SER A 1 93 ? 8.349 -2.638 6.545 1.00 96.94 93 SER A O 1
ATOM 691 N N . ALA A 1 94 ? 9.958 -3.843 5.563 1.00 97.19 94 ALA A N 1
ATOM 692 C CA . ALA A 1 94 ? 9.469 -5.134 6.041 1.00 97.19 94 ALA A CA 1
ATOM 693 C C . ALA A 1 94 ? 9.534 -5.256 7.576 1.00 97.19 94 ALA A C 1
ATOM 695 O O . ALA A 1 94 ? 8.607 -5.791 8.197 1.00 97.19 94 ALA A O 1
ATOM 696 N N . LEU A 1 95 ? 10.590 -4.735 8.209 1.00 96.94 95 LEU A N 1
ATOM 697 C CA . LEU A 1 95 ? 10.703 -4.688 9.671 1.00 96.94 95 LEU A CA 1
ATOM 698 C C . LEU A 1 95 ? 9.621 -3.794 10.286 1.00 96.94 95 LEU A C 1
ATOM 700 O O . LEU A 1 95 ? 8.952 -4.201 11.243 1.00 96.94 95 LEU A O 1
ATOM 704 N N . PHE A 1 96 ? 9.385 -2.613 9.713 1.00 95.69 96 PHE A N 1
ATOM 705 C CA . PHE A 1 96 ? 8.324 -1.725 10.179 1.00 95.69 96 PHE A CA 1
ATOM 706 C C . PHE A 1 96 ? 6.929 -2.312 9.948 1.00 95.69 96 PHE A C 1
ATOM 708 O O . PHE A 1 96 ? 6.107 -2.254 10.860 1.00 95.69 96 PHE A O 1
ATOM 715 N N . LEU A 1 97 ? 6.670 -2.990 8.827 1.00 93.88 97 LEU A N 1
ATOM 716 C CA . LEU A 1 97 ? 5.414 -3.724 8.614 1.00 93.88 97 LEU A CA 1
ATOM 717 C C . LEU A 1 97 ? 5.159 -4.770 9.702 1.00 93.88 97 LEU A C 1
ATOM 719 O O . LEU A 1 97 ? 4.038 -4.892 10.202 1.00 93.88 97 LEU A O 1
ATOM 723 N N . ARG A 1 98 ? 6.195 -5.512 10.115 1.00 94.12 98 ARG A N 1
ATOM 724 C CA . ARG A 1 98 ? 6.090 -6.458 11.238 1.00 94.12 98 ARG A CA 1
ATOM 725 C C . ARG A 1 98 ? 5.774 -5.741 12.550 1.00 94.12 98 ARG A C 1
ATOM 727 O O . ARG A 1 98 ? 4.973 -6.248 13.334 1.00 94.12 98 ARG A O 1
ATOM 734 N N . ARG A 1 99 ? 6.357 -4.560 12.779 1.00 93.12 99 ARG A N 1
ATOM 735 C CA . ARG A 1 99 ? 6.109 -3.738 13.973 1.00 93.12 99 ARG A CA 1
ATOM 736 C C . ARG A 1 99 ? 4.687 -3.173 14.009 1.00 93.12 99 ARG A C 1
ATOM 738 O O . ARG A 1 99 ? 4.047 -3.236 15.055 1.00 93.12 99 ARG A O 1
ATOM 745 N N . VAL A 1 100 ? 4.167 -2.696 12.878 1.00 91.31 100 VAL A N 1
ATOM 746 C CA . VAL A 1 100 ? 2.813 -2.122 12.752 1.00 91.31 100 VAL A CA 1
ATOM 747 C C . VAL A 1 100 ? 1.731 -3.132 13.123 1.00 91.31 100 VAL A C 1
ATOM 749 O O . VAL A 1 100 ? 0.729 -2.763 13.730 1.00 91.31 100 VAL A O 1
ATOM 752 N N . ARG A 1 101 ? 1.952 -4.428 12.863 1.00 85.75 101 ARG A N 1
ATOM 753 C CA . ARG A 1 101 ? 1.015 -5.484 13.286 1.00 85.75 101 ARG A CA 1
ATOM 754 C C . ARG A 1 101 ? 0.769 -5.493 14.796 1.00 85.75 101 ARG A C 1
ATOM 756 O O . ARG A 1 101 ? -0.331 -5.841 15.203 1.00 85.75 101 ARG A O 1
ATOM 763 N N . ARG A 1 102 ? 1.745 -5.081 15.608 1.00 88.19 102 ARG A N 1
ATOM 764 C CA . ARG A 1 102 ? 1.644 -5.040 17.078 1.00 88.19 102 ARG A CA 1
ATOM 765 C C . ARG A 1 102 ? 1.253 -3.666 17.627 1.00 88.19 102 ARG A C 1
ATOM 767 O O . ARG A 1 102 ? 1.095 -3.521 18.833 1.00 88.19 102 ARG A O 1
ATOM 774 N N . TRP A 1 103 ? 1.163 -2.651 16.773 1.00 89.44 103 TRP A N 1
ATOM 775 C CA . TRP A 1 103 ? 0.895 -1.280 17.188 1.00 89.44 103 TRP A CA 1
ATOM 776 C C . TRP A 1 103 ? -0.609 -1.017 17.315 1.00 89.44 103 TRP A C 1
ATOM 778 O O . TRP A 1 103 ? -1.392 -1.441 16.461 1.00 89.44 103 TRP A O 1
ATOM 788 N N . MET A 1 104 ? -0.984 -0.287 18.371 1.00 88.00 104 MET A N 1
ATOM 789 C CA . MET A 1 104 ? -2.349 0.162 18.635 1.00 88.00 104 MET A CA 1
ATOM 790 C C . MET A 1 104 ? -2.420 1.694 18.509 1.00 88.00 104 MET A C 1
ATOM 792 O O . MET A 1 104 ? -1.670 2.388 19.207 1.00 88.00 104 MET A O 1
ATOM 796 N N . PRO A 1 105 ? -3.277 2.239 17.629 1.00 89.06 105 PRO A N 1
ATOM 797 C CA . PRO A 1 105 ? -3.414 3.680 17.454 1.00 89.06 105 PRO A CA 1
ATOM 798 C C . PRO A 1 105 ? -4.086 4.324 18.671 1.00 89.06 105 PRO A C 1
ATOM 800 O O . PRO A 1 105 ? -4.988 3.749 19.276 1.00 89.06 105 PRO A O 1
ATOM 803 N N . ARG A 1 106 ? -3.669 5.544 19.027 1.00 86.62 106 ARG A N 1
ATOM 804 C CA . ARG A 1 106 ? -4.287 6.308 20.125 1.00 86.62 106 ARG A CA 1
ATOM 805 C C . ARG A 1 106 ? -5.690 6.814 19.725 1.00 86.62 106 ARG A C 1
ATOM 807 O O . ARG A 1 106 ? -5.934 7.010 18.535 1.00 86.62 106 ARG A O 1
ATOM 814 N N . PRO A 1 107 ? -6.605 7.032 20.685 1.00 80.88 107 PRO A N 1
ATOM 815 C CA . PRO A 1 107 ? -7.905 7.657 20.426 1.00 80.88 107 PRO A CA 1
ATOM 816 C C . PRO A 1 107 ? -7.774 9.043 19.786 1.00 80.88 107 PRO A C 1
ATOM 818 O O . PRO A 1 107 ? -6.964 9.845 20.250 1.00 80.88 107 PRO A O 1
ATOM 821 N N . GLY A 1 108 ? -8.565 9.327 18.746 1.00 73.75 108 GLY A N 1
ATOM 822 C CA . GLY A 1 108 ? -8.580 10.624 18.059 1.00 73.75 108 GLY A CA 1
ATOM 823 C C . GLY A 1 108 ? -7.431 10.833 17.068 1.00 73.75 108 GLY A C 1
ATOM 824 O O . GLY A 1 108 ? -7.349 11.885 16.437 1.00 73.75 108 GLY A O 1
ATOM 825 N N . ALA A 1 109 ? -6.552 9.843 16.897 1.00 68.88 109 ALA A N 1
ATOM 826 C CA . ALA A 1 109 ? -5.528 9.847 15.861 1.00 68.88 109 ALA A CA 1
ATOM 827 C C . ALA A 1 109 ? -6.138 9.384 14.529 1.00 68.88 109 ALA A C 1
ATOM 829 O O . ALA A 1 109 ? -5.776 8.336 13.991 1.00 68.88 109 ALA A O 1
ATOM 830 N N . SER A 1 110 ? -7.082 10.167 14.004 1.00 66.44 110 SER A N 1
ATOM 831 C CA . SER A 1 110 ? -7.619 9.929 12.668 1.00 66.44 110 SER A CA 1
ATOM 832 C C . SER A 1 110 ? -6.593 10.377 11.628 1.00 66.44 110 SER A C 1
ATOM 834 O O . SER A 1 110 ? -6.207 11.543 11.551 1.00 66.44 110 SER A O 1
ATOM 836 N N . VAL A 1 111 ? -6.097 9.426 10.839 1.00 67.00 111 VAL A N 1
ATOM 837 C CA . VAL A 1 111 ? -5.265 9.739 9.677 1.00 67.00 111 VAL A CA 1
ATOM 838 C C . VAL A 1 111 ? -6.217 9.978 8.516 1.00 67.00 111 VAL A C 1
ATOM 840 O O . VAL A 1 111 ? -6.771 9.035 7.955 1.00 67.00 111 VAL A O 1
ATOM 843 N N . ALA A 1 112 ? -6.435 11.246 8.171 1.00 69.00 112 ALA A N 1
ATOM 844 C CA . ALA A 1 112 ? -7.204 11.603 6.990 1.00 69.00 112 ALA A CA 1
ATOM 845 C C . ALA A 1 112 ? -6.408 11.223 5.730 1.00 69.00 112 ALA A C 1
ATOM 847 O O . ALA A 1 112 ? -5.505 11.939 5.301 1.00 69.00 112 ALA A O 1
ATOM 848 N N . SER A 1 113 ? -6.738 10.076 5.141 1.00 65.94 113 SER A N 1
ATOM 849 C CA . SER A 1 113 ? -6.271 9.701 3.808 1.00 65.94 113 SER A CA 1
ATOM 850 C C . SER A 1 113 ? -7.081 10.474 2.765 1.00 65.94 113 SER A C 1
ATOM 852 O O . SER A 1 113 ? -8.292 10.295 2.673 1.00 65.94 113 SER A O 1
ATOM 854 N N . ARG A 1 114 ? -6.423 11.326 1.968 1.00 71.38 114 ARG A N 1
ATOM 855 C CA . ARG A 1 114 ? -7.022 11.981 0.784 1.00 71.38 114 ARG A CA 1
ATOM 856 C C . ARG A 1 114 ? -6.714 11.238 -0.528 1.00 71.38 114 ARG A C 1
ATOM 858 O O . ARG A 1 114 ? -6.801 11.827 -1.599 1.00 71.38 114 ARG A O 1
ATOM 865 N N . GLY A 1 115 ? -6.307 9.970 -0.447 1.00 71.88 115 GLY A N 1
ATOM 866 C CA . GLY A 1 115 ? -5.984 9.137 -1.610 1.00 71.88 115 GLY A CA 1
ATOM 867 C C . GLY A 1 115 ? -7.160 8.285 -2.107 1.00 71.88 115 GLY A C 1
ATOM 868 O O . GLY A 1 115 ? -8.221 8.279 -1.478 1.00 71.88 115 GLY A O 1
ATOM 869 N N . PRO A 1 116 ? -6.970 7.526 -3.206 1.00 73.00 116 PRO A N 1
ATOM 870 C CA . PRO A 1 116 ? -7.946 6.546 -3.675 1.00 73.00 116 PRO A CA 1
ATOM 871 C C . PRO A 1 116 ? -8.298 5.567 -2.548 1.00 73.00 116 PRO A C 1
ATOM 873 O O . PRO A 1 116 ? -7.417 4.917 -1.984 1.00 73.00 116 PRO A O 1
ATOM 876 N N . GLY A 1 117 ? -9.581 5.497 -2.189 1.00 77.94 117 GLY A N 1
ATOM 877 C CA . GLY A 1 117 ? -10.057 4.671 -1.074 1.00 77.94 117 GLY A CA 1
ATOM 878 C C . GLY A 1 117 ? -10.113 3.174 -1.389 1.00 77.94 117 GLY A C 1
ATOM 879 O O . GLY A 1 117 ? -10.240 2.359 -0.476 1.00 77.94 117 GLY A O 1
ATOM 880 N N . ASP A 1 118 ? -10.009 2.804 -2.667 1.00 87.06 118 ASP A N 1
ATOM 881 C CA . ASP A 1 118 ? -10.146 1.439 -3.153 1.00 87.06 118 ASP A CA 1
ATOM 882 C C . ASP A 1 118 ? -9.136 1.090 -4.262 1.00 87.06 118 ASP A C 1
ATOM 884 O O . ASP A 1 118 ? -8.536 1.944 -4.920 1.00 87.06 118 ASP A O 1
ATOM 888 N N . LEU A 1 119 ? -8.951 -0.216 -4.479 1.00 90.00 119 LEU A N 1
ATOM 889 C CA . LEU A 1 119 ? -8.060 -0.740 -5.517 1.00 90.00 119 LEU A CA 1
ATOM 890 C C . LEU A 1 119 ? -8.464 -0.253 -6.917 1.00 90.00 119 LEU A C 1
ATOM 892 O O . LEU A 1 119 ? -7.597 0.026 -7.741 1.00 90.00 119 LEU A O 1
ATOM 896 N N . ARG A 1 120 ? -9.770 -0.140 -7.188 1.00 91.56 120 ARG A N 1
ATOM 897 C CA . ARG A 1 120 ? -10.280 0.289 -8.493 1.00 91.56 120 ARG A CA 1
ATOM 898 C C . ARG A 1 120 ? -9.921 1.747 -8.775 1.00 91.56 120 ARG A C 1
ATOM 900 O O . ARG A 1 120 ? -9.441 2.029 -9.869 1.00 91.56 120 ARG A O 1
ATOM 907 N N . GLY A 1 121 ? -10.095 2.651 -7.811 1.00 89.94 121 GLY A N 1
ATOM 908 C CA . GLY A 1 121 ? -9.665 4.043 -7.925 1.00 89.94 121 GLY A CA 1
ATOM 909 C C . GLY A 1 121 ? -8.151 4.170 -8.088 1.00 89.94 121 GLY A C 1
ATOM 910 O O . GLY A 1 121 ? -7.689 4.949 -8.919 1.00 89.94 121 GLY A O 1
ATOM 911 N N . GLY A 1 122 ? -7.379 3.348 -7.369 1.00 90.81 122 GLY A N 1
ATOM 912 C CA . GLY A 1 122 ? -5.926 3.260 -7.530 1.00 90.81 122 GLY A CA 1
ATOM 913 C C . GLY A 1 122 ? -5.492 2.841 -8.940 1.00 90.81 122 GLY A C 1
ATOM 914 O O . GLY A 1 122 ? -4.637 3.487 -9.545 1.00 90.81 122 GLY A O 1
ATOM 915 N N . LEU A 1 123 ? -6.130 1.806 -9.495 1.00 94.25 123 LEU A N 1
ATOM 916 C CA . LEU A 1 123 ? -5.886 1.332 -10.862 1.00 94.25 123 LEU A CA 1
ATOM 917 C C . LEU A 1 123 ? -6.256 2.378 -11.916 1.00 94.25 123 LEU A C 1
ATOM 919 O O . LEU A 1 123 ? -5.488 2.584 -12.851 1.00 94.25 123 LEU A O 1
ATOM 923 N N . TRP A 1 124 ? -7.394 3.060 -11.760 1.00 95.81 124 TRP A N 1
ATOM 924 C CA . TRP A 1 124 ? -7.790 4.133 -12.674 1.00 95.81 124 TRP A CA 1
ATOM 925 C C . TRP A 1 124 ? -6.815 5.306 -12.644 1.00 95.81 124 TRP A C 1
ATOM 927 O O . TRP A 1 124 ? -6.426 5.788 -13.704 1.00 95.81 124 TRP A O 1
ATOM 937 N N . ALA A 1 125 ? -6.384 5.738 -11.456 1.00 92.94 125 ALA A N 1
ATOM 938 C CA . ALA A 1 125 ? -5.403 6.810 -11.320 1.00 92.94 125 ALA A CA 1
ATOM 939 C C . ALA A 1 125 ? -4.060 6.430 -11.966 1.00 92.94 125 ALA A C 1
ATOM 941 O O . ALA A 1 125 ? -3.538 7.183 -12.786 1.00 92.94 125 ALA A O 1
ATOM 942 N N . ALA A 1 126 ? -3.536 5.238 -11.655 1.00 94.38 126 ALA A N 1
ATOM 943 C CA . ALA A 1 126 ? -2.300 4.733 -12.248 1.00 94.38 126 ALA A CA 1
ATOM 944 C C . ALA A 1 126 ? -2.410 4.607 -13.775 1.00 94.38 126 ALA A C 1
ATOM 946 O O . ALA A 1 126 ? -1.527 5.065 -14.493 1.00 94.38 126 ALA A O 1
ATOM 947 N N . GLY A 1 127 ? -3.509 4.034 -14.272 1.00 95.81 127 GLY A N 1
ATOM 948 C CA . GLY A 1 127 ? -3.755 3.855 -15.701 1.00 95.81 127 GLY A CA 1
ATOM 949 C C . GLY A 1 127 ? -3.871 5.180 -16.451 1.00 95.81 127 GLY A C 1
ATOM 950 O O . GLY A 1 127 ? -3.255 5.337 -17.499 1.00 95.81 127 GLY A O 1
ATOM 951 N N . ALA A 1 128 ? -4.594 6.159 -15.901 1.00 95.81 128 ALA A N 1
ATOM 952 C CA . ALA A 1 128 ? -4.726 7.480 -16.513 1.00 95.81 128 ALA A CA 1
ATOM 953 C C . ALA A 1 128 ? -3.371 8.198 -16.623 1.00 95.81 128 ALA A C 1
ATOM 955 O O . ALA A 1 128 ? -3.047 8.741 -17.679 1.00 95.81 128 ALA A O 1
ATOM 956 N N . ILE A 1 129 ? -2.558 8.152 -15.560 1.00 95.38 129 ILE A N 1
ATOM 957 C CA . ILE A 1 129 ? -1.204 8.725 -15.570 1.00 95.38 129 ILE A CA 1
ATOM 958 C C . ILE A 1 129 ? -0.326 7.993 -16.589 1.00 95.38 129 ILE A C 1
ATOM 960 O O . ILE A 1 129 ? 0.359 8.638 -17.378 1.00 95.38 129 ILE A O 1
ATOM 964 N N . LEU A 1 130 ? -0.372 6.659 -16.611 1.00 95.62 130 LEU A N 1
ATOM 965 C CA . LEU A 1 130 ? 0.431 5.850 -17.524 1.00 95.62 130 LEU A CA 1
ATOM 966 C C . LEU A 1 130 ? 0.084 6.123 -18.992 1.00 95.62 130 LEU A C 1
ATOM 968 O O . LEU A 1 130 ? 0.990 6.256 -19.809 1.00 95.62 130 LEU A O 1
ATOM 972 N N . VAL A 1 131 ? -1.204 6.246 -19.328 1.00 97.06 131 VAL A N 1
ATOM 973 C CA . VAL A 1 131 ? -1.661 6.589 -20.685 1.00 97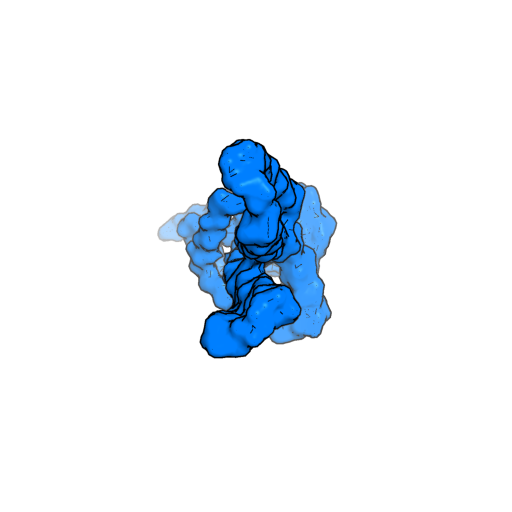.06 131 VAL A CA 1
ATOM 974 C C . VAL A 1 131 ? -1.188 7.986 -21.081 1.00 97.06 131 VAL A C 1
ATOM 976 O O . VAL A 1 131 ? -0.671 8.162 -22.182 1.00 97.06 131 VAL A O 1
ATOM 979 N N . ALA A 1 132 ? -1.314 8.970 -20.186 1.00 96.19 132 ALA A N 1
ATOM 980 C CA . ALA A 1 132 ? -0.850 10.329 -20.450 1.00 96.19 132 ALA A CA 1
ATOM 981 C C . ALA A 1 132 ? 0.670 10.381 -20.689 1.00 96.19 132 ALA A C 1
ATOM 983 O O . ALA A 1 132 ? 1.122 11.018 -21.639 1.00 96.19 132 ALA A O 1
ATOM 984 N N . LEU A 1 133 ? 1.457 9.671 -19.874 1.00 94.81 133 LEU A N 1
ATOM 985 C CA . LEU A 1 133 ? 2.909 9.588 -20.043 1.00 94.81 133 LEU A CA 1
ATOM 986 C C . LEU A 1 133 ? 3.297 8.848 -21.327 1.00 94.81 133 LEU A C 1
ATOM 988 O O . LEU A 1 133 ? 4.155 9.328 -22.062 1.00 94.81 133 LEU A O 1
ATOM 992 N N . ASN A 1 134 ? 2.628 7.741 -21.653 1.00 93.94 134 ASN A N 1
ATOM 993 C CA . ASN A 1 134 ? 2.891 7.001 -22.887 1.00 93.94 134 ASN A CA 1
ATOM 994 C C . ASN A 1 134 ? 2.556 7.810 -24.146 1.00 93.94 134 ASN A C 1
ATOM 996 O O . ASN A 1 134 ? 3.274 7.711 -25.138 1.00 93.94 134 ASN A O 1
ATOM 1000 N N . ALA A 1 135 ? 1.530 8.666 -24.109 1.00 94.69 135 ALA A N 1
ATOM 1001 C CA . ALA A 1 135 ? 1.258 9.596 -25.204 1.00 94.69 135 ALA A CA 1
ATOM 1002 C C . ALA A 1 135 ? 2.424 10.579 -25.425 1.00 94.69 135 ALA A C 1
ATOM 1004 O O . ALA A 1 135 ? 2.805 10.839 -26.565 1.00 94.69 135 ALA A O 1
ATOM 1005 N N . LEU A 1 136 ? 3.038 11.079 -24.346 1.00 93.06 136 LEU A N 1
ATOM 1006 C CA . LEU A 1 136 ? 4.230 11.932 -24.430 1.00 93.06 136 LEU A CA 1
ATOM 1007 C C . LEU A 1 136 ? 5.454 11.152 -24.927 1.00 93.06 136 LEU A C 1
ATOM 1009 O O . LEU A 1 136 ? 6.205 11.646 -25.769 1.00 93.06 136 LEU A O 1
ATOM 1013 N N . PHE A 1 137 ? 5.641 9.919 -24.453 1.00 92.44 137 PHE A N 1
ATOM 1014 C CA . PHE A 1 137 ? 6.730 9.059 -24.910 1.00 92.44 137 PHE A CA 1
ATOM 1015 C C . PHE A 1 137 ? 6.603 8.704 -26.387 1.00 92.44 137 PHE A C 1
ATOM 1017 O O . PHE A 1 137 ? 7.611 8.729 -27.084 1.00 92.44 137 PHE A O 1
ATOM 1024 N N . ALA A 1 138 ? 5.394 8.471 -26.900 1.00 91.94 138 ALA A N 1
ATOM 1025 C CA . ALA A 1 138 ? 5.171 8.232 -28.322 1.00 91.94 138 ALA A CA 1
ATOM 1026 C C . ALA A 1 138 ? 5.675 9.402 -29.186 1.00 91.94 138 ALA A C 1
ATOM 1028 O O . ALA A 1 138 ? 6.347 9.176 -30.190 1.00 91.94 138 ALA A O 1
ATOM 1029 N N . ILE A 1 139 ? 5.441 10.651 -28.764 1.00 91.88 139 ILE A N 1
ATOM 1030 C CA . ILE A 1 139 ? 5.984 11.841 -29.444 1.00 91.88 139 ILE A CA 1
ATOM 1031 C C . ILE A 1 139 ? 7.520 11.834 -29.405 1.00 91.88 139 ILE A C 1
ATOM 1033 O O . ILE A 1 139 ? 8.174 12.130 -30.406 1.00 91.88 139 ILE A O 1
ATOM 1037 N N . SER A 1 140 ? 8.113 11.458 -28.269 1.00 89.81 140 SER A N 1
ATOM 1038 C CA . SER A 1 140 ? 9.570 11.347 -28.154 1.00 89.81 140 SER A CA 1
ATOM 1039 C C . SER A 1 140 ? 10.135 10.262 -29.075 1.00 89.81 140 SER A C 1
ATOM 1041 O O . SER A 1 140 ? 11.104 10.533 -29.772 1.00 89.81 140 SER A O 1
ATOM 1043 N N . VAL A 1 141 ? 9.521 9.074 -29.142 1.00 91.94 141 VAL A N 1
ATOM 1044 C CA . VAL A 1 141 ? 9.949 7.990 -30.049 1.00 91.94 141 VAL A CA 1
ATOM 1045 C C . VAL A 1 141 ? 9.906 8.461 -31.500 1.00 91.94 141 VAL A C 1
ATOM 1047 O O . VAL A 1 141 ? 10.843 8.218 -32.254 1.00 91.94 141 VAL A O 1
ATOM 1050 N N . LEU A 1 142 ? 8.841 9.166 -31.893 1.00 92.94 142 LEU A N 1
ATOM 1051 C CA . LEU A 1 142 ? 8.689 9.682 -33.255 1.00 92.94 142 LEU A CA 1
ATOM 1052 C C . LEU A 1 142 ? 9.747 10.736 -33.617 1.00 92.94 142 LEU A C 1
ATOM 1054 O O . LEU A 1 142 ? 10.060 10.887 -34.794 1.00 92.94 142 LEU A O 1
ATOM 1058 N N . THR A 1 143 ? 10.294 11.459 -32.635 1.00 91.31 143 THR A N 1
ATOM 1059 C CA . THR A 1 143 ? 11.308 12.499 -32.874 1.00 91.31 143 THR A CA 1
ATOM 1060 C C . THR A 1 143 ? 12.740 11.974 -32.802 1.00 91.31 143 THR A C 1
ATOM 1062 O O . THR A 1 143 ? 13.568 12.394 -33.607 1.00 91.31 143 THR A O 1
ATOM 1065 N N . THR A 1 144 ? 13.055 11.063 -31.876 1.00 90.69 144 THR A N 1
ATOM 1066 C CA . THR A 1 144 ? 14.423 10.546 -31.689 1.00 90.69 144 THR A CA 1
ATOM 1067 C C . THR A 1 144 ? 14.696 9.242 -32.432 1.00 90.69 144 THR A C 1
ATOM 1069 O O . THR A 1 144 ? 15.855 8.941 -32.706 1.00 90.69 144 THR A O 1
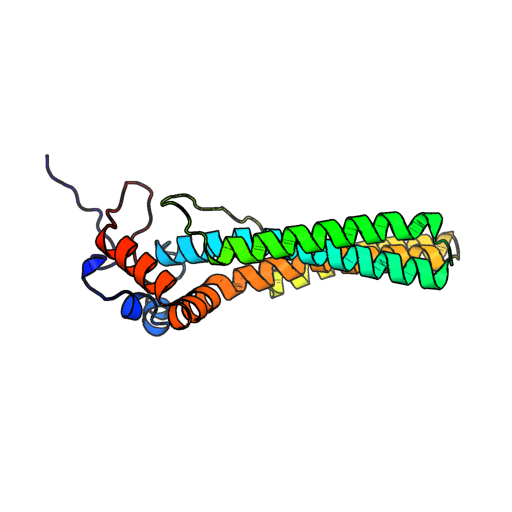ATOM 1072 N N . GLY A 1 145 ? 13.664 8.451 -32.742 1.00 91.25 145 GLY A N 1
ATOM 1073 C CA . GLY A 1 145 ? 13.792 7.134 -33.373 1.00 91.25 145 GLY A CA 1
ATOM 1074 C C . GLY A 1 145 ? 14.379 6.037 -32.475 1.00 91.25 145 GLY A C 1
ATOM 1075 O O . GLY A 1 145 ? 14.513 4.902 -32.928 1.00 91.25 145 GLY A O 1
ATOM 1076 N N . ASP A 1 146 ? 14.713 6.340 -31.216 1.00 89.12 146 ASP A N 1
ATOM 1077 C CA . ASP A 1 146 ? 15.285 5.383 -30.265 1.00 89.12 146 ASP A CA 1
ATOM 1078 C C . ASP A 1 146 ? 14.261 4.984 -29.196 1.00 89.12 146 ASP A C 1
ATOM 1080 O O . ASP A 1 146 ? 13.762 5.810 -28.428 1.00 89.12 146 ASP A O 1
ATOM 1084 N N . PHE A 1 147 ? 13.959 3.688 -29.147 1.00 89.62 147 PHE A N 1
ATOM 1085 C CA . PHE A 1 147 ? 13.000 3.101 -28.217 1.00 89.62 147 PHE A CA 1
ATOM 1086 C C . PHE A 1 147 ? 13.646 2.618 -26.909 1.00 89.62 147 PHE A C 1
ATOM 1088 O O . PHE A 1 147 ? 12.955 2.462 -25.901 1.00 89.62 147 PHE A O 1
ATOM 1095 N N . GLY A 1 148 ? 14.964 2.387 -26.896 1.00 88.69 148 GLY A N 1
ATOM 1096 C CA . GLY A 1 148 ? 15.660 1.727 -25.789 1.00 88.69 148 GLY A CA 1
ATOM 1097 C C . GLY A 1 148 ? 15.509 2.458 -24.448 1.00 88.69 148 GLY A C 1
ATOM 1098 O O . GLY A 1 148 ? 14.978 1.877 -23.498 1.00 88.69 148 GLY A O 1
ATOM 1099 N N . PRO A 1 149 ? 15.911 3.738 -24.346 1.00 88.81 149 PRO A N 1
ATOM 1100 C CA . PRO A 1 149 ? 15.772 4.517 -23.115 1.00 88.81 149 PRO A CA 1
ATOM 1101 C C . PRO A 1 149 ? 14.317 4.657 -22.653 1.00 88.81 149 PRO A C 1
ATOM 1103 O O . PRO A 1 149 ? 14.039 4.629 -21.454 1.00 88.81 149 PRO A O 1
ATOM 1106 N N . ILE A 1 150 ? 13.383 4.768 -23.599 1.00 92.44 150 ILE A N 1
ATOM 1107 C CA . ILE A 1 150 ? 11.958 4.974 -23.323 1.00 92.44 150 ILE A CA 1
ATOM 1108 C C . ILE A 1 150 ? 11.344 3.735 -22.676 1.00 92.44 150 ILE A C 1
ATOM 1110 O O . ILE A 1 150 ? 10.624 3.871 -21.690 1.00 92.44 150 ILE A O 1
ATOM 1114 N N . LEU A 1 151 ? 11.695 2.533 -23.144 1.00 91.56 151 LEU A N 1
ATOM 1115 C CA . LEU A 1 151 ? 11.248 1.280 -22.530 1.00 91.56 151 LEU A CA 1
ATOM 1116 C C . LEU A 1 151 ? 11.646 1.200 -21.048 1.00 91.56 151 LEU A C 1
ATOM 1118 O O . LEU A 1 151 ? 10.863 0.766 -20.204 1.00 91.56 151 LEU A O 1
ATOM 1122 N N . PHE A 1 152 ? 12.861 1.634 -20.712 1.00 92.00 152 PHE A N 1
ATOM 1123 C CA . PHE A 1 152 ? 13.320 1.631 -19.329 1.00 92.00 152 PHE A CA 1
ATOM 1124 C C . PHE A 1 152 ? 12.601 2.664 -18.465 1.00 92.00 152 PHE A C 1
ATOM 1126 O O . PHE A 1 152 ? 12.238 2.365 -17.327 1.00 92.00 152 PHE A O 1
ATOM 1133 N N . VAL A 1 153 ? 12.368 3.868 -18.989 1.00 93.06 153 VAL A N 1
ATOM 1134 C CA . VAL A 1 153 ? 11.589 4.887 -18.275 1.00 93.06 153 VAL A CA 1
ATOM 1135 C C . VAL A 1 153 ? 10.154 4.409 -18.055 1.00 93.06 153 VAL A C 1
ATOM 1137 O O . VAL A 1 153 ? 9.633 4.570 -16.951 1.00 93.06 153 VAL A O 1
ATOM 1140 N N . ASP A 1 154 ? 9.532 3.775 -19.051 1.00 93.56 154 ASP A N 1
ATOM 1141 C CA . ASP A 1 154 ? 8.182 3.222 -18.932 1.00 93.56 154 ASP A CA 1
ATOM 1142 C C . ASP A 1 154 ? 8.128 2.094 -17.891 1.00 93.56 154 ASP A C 1
ATOM 1144 O O . ASP A 1 154 ? 7.318 2.152 -16.967 1.00 93.56 154 ASP A O 1
ATOM 1148 N N . LEU A 1 155 ? 9.072 1.144 -17.923 1.00 94.94 155 LEU A N 1
ATOM 1149 C CA . LEU A 1 155 ? 9.171 0.095 -16.903 1.00 94.94 155 LEU A CA 1
ATOM 1150 C C . LEU A 1 155 ? 9.318 0.683 -15.491 1.00 94.94 155 LEU A C 1
ATOM 1152 O O . LEU A 1 155 ? 8.611 0.275 -14.566 1.00 94.94 155 LEU A O 1
ATOM 1156 N N . GLY A 1 156 ? 10.216 1.657 -15.314 1.00 94.44 156 GLY A N 1
ATOM 1157 C CA . GLY A 1 156 ? 10.395 2.345 -14.036 1.00 94.44 156 GLY A CA 1
ATOM 1158 C C . GLY A 1 156 ? 9.122 3.067 -13.584 1.00 94.44 156 GLY A C 1
ATOM 1159 O O . GLY A 1 156 ? 8.748 2.995 -12.412 1.00 94.44 156 GLY A O 1
ATOM 1160 N N . THR A 1 157 ? 8.413 3.694 -14.523 1.00 95.62 157 THR A N 1
ATOM 1161 C CA . THR A 1 157 ? 7.138 4.384 -14.290 1.00 95.62 157 THR A CA 1
ATOM 1162 C C . THR A 1 157 ? 6.049 3.413 -13.846 1.00 95.62 157 THR A C 1
ATOM 1164 O O . THR A 1 157 ? 5.388 3.666 -12.841 1.00 95.62 157 THR A O 1
ATOM 1167 N N . VAL A 1 158 ? 5.886 2.273 -14.522 1.00 96.69 158 VAL A N 1
ATOM 1168 C CA . VAL A 1 158 ? 4.904 1.240 -14.156 1.00 96.69 158 VAL A CA 1
ATOM 1169 C C . VAL A 1 158 ? 5.157 0.728 -12.740 1.00 96.69 158 VAL A C 1
ATOM 1171 O O . VAL A 1 158 ? 4.232 0.661 -11.928 1.00 96.69 158 VAL A O 1
ATOM 1174 N N . LEU A 1 159 ? 6.412 0.414 -12.411 1.00 96.19 159 LEU A N 1
ATOM 1175 C CA . LEU A 1 159 ? 6.788 -0.069 -11.083 1.00 96.19 159 LEU A CA 1
ATOM 1176 C C . LEU A 1 159 ? 6.554 0.985 -9.985 1.00 96.19 159 LEU A C 1
ATOM 1178 O O . LEU A 1 159 ? 6.070 0.666 -8.889 1.00 96.19 159 LEU A O 1
ATOM 1182 N N . LEU A 1 160 ? 6.850 2.253 -10.284 1.00 95.69 160 LEU A N 1
ATOM 1183 C CA . LEU A 1 160 ? 6.598 3.382 -9.391 1.00 95.69 160 LEU A CA 1
ATOM 1184 C C . LEU A 1 160 ? 5.096 3.585 -9.158 1.00 95.69 160 LEU A C 1
ATOM 1186 O O . LEU A 1 160 ? 4.655 3.679 -8.010 1.00 95.69 160 LEU A O 1
ATOM 1190 N N . LEU A 1 161 ? 4.301 3.606 -10.230 1.00 95.38 161 LEU A N 1
ATOM 1191 C CA . LEU A 1 161 ? 2.851 3.775 -10.163 1.00 95.38 161 LEU A CA 1
ATOM 1192 C C . LEU A 1 161 ? 2.189 2.616 -9.417 1.00 95.38 161 LEU A C 1
ATOM 1194 O O . LEU A 1 161 ? 1.325 2.852 -8.575 1.00 95.38 161 LEU A O 1
ATOM 1198 N N . ALA A 1 162 ? 2.628 1.377 -9.645 1.00 94.06 162 ALA A N 1
ATOM 1199 C CA . ALA A 1 162 ? 2.135 0.228 -8.895 1.00 94.06 162 ALA A CA 1
ATOM 1200 C C . ALA A 1 162 ? 2.403 0.383 -7.389 1.00 94.06 162 ALA A C 1
ATOM 1202 O O . ALA A 1 162 ? 1.499 0.212 -6.564 1.00 94.06 162 ALA A O 1
ATOM 1203 N N . SER A 1 163 ? 3.621 0.788 -7.027 1.00 94.50 163 SER A N 1
ATOM 1204 C CA . SER A 1 163 ? 4.018 0.988 -5.632 1.00 94.50 163 SER A CA 1
ATOM 1205 C C . SER A 1 163 ? 3.257 2.129 -4.945 1.00 94.50 163 SER A C 1
ATOM 1207 O O . SER A 1 163 ? 2.918 2.004 -3.769 1.00 94.50 163 SER A O 1
ATOM 1209 N N . ALA A 1 164 ? 2.962 3.220 -5.660 1.00 92.88 164 ALA A N 1
ATOM 1210 C CA . ALA A 1 164 ? 2.337 4.418 -5.093 1.00 92.88 164 ALA A CA 1
ATOM 1211 C C . ALA A 1 164 ? 0.799 4.416 -5.151 1.00 92.88 164 ALA A C 1
ATOM 1213 O O . ALA A 1 164 ? 0.151 4.896 -4.223 1.00 92.88 164 ALA A O 1
ATOM 1214 N N . PHE A 1 165 ? 0.202 3.874 -6.214 1.00 92.81 165 PHE A N 1
ATOM 1215 C CA . PHE A 1 165 ? -1.236 3.990 -6.484 1.00 92.81 165 PHE A CA 1
ATOM 1216 C C . PHE A 1 165 ? -1.992 2.666 -6.409 1.00 92.81 165 PHE A C 1
ATOM 1218 O O . PHE A 1 165 ? -3.201 2.689 -6.211 1.00 92.81 165 PHE A O 1
ATOM 1225 N N . ILE A 1 166 ? -1.327 1.514 -6.526 1.00 92.81 166 ILE A N 1
ATOM 1226 C CA . ILE A 1 166 ? -2.008 0.210 -6.467 1.00 92.81 166 ILE A CA 1
ATOM 1227 C C . ILE A 1 166 ? -1.872 -0.398 -5.071 1.00 92.81 166 ILE A C 1
ATOM 1229 O O . ILE A 1 166 ? -2.872 -0.772 -4.453 1.00 92.81 166 ILE A O 1
ATOM 1233 N N . VAL A 1 167 ? -0.648 -0.468 -4.540 1.00 94.44 167 VAL A N 1
ATOM 1234 C CA . VAL A 1 167 ? -0.378 -1.130 -3.253 1.00 94.44 167 VAL A CA 1
ATOM 1235 C C . VAL A 1 167 ? -1.114 -0.474 -2.074 1.00 94.44 167 VAL A C 1
ATOM 1237 O O . VAL A 1 167 ? -1.767 -1.212 -1.326 1.00 94.44 167 VAL A O 1
ATOM 1240 N N . PRO A 1 168 ? -1.090 0.863 -1.879 1.00 92.12 168 PRO A N 1
ATOM 1241 C CA . PRO A 1 168 ? -1.734 1.462 -0.712 1.00 92.12 168 PRO A CA 1
ATOM 1242 C C . PRO A 1 168 ? -3.260 1.285 -0.707 1.00 92.12 168 PRO A C 1
ATOM 1244 O O . PRO A 1 168 ? -3.780 0.771 0.290 1.00 92.12 168 PRO A O 1
ATOM 1247 N N . PRO A 1 169 ? -3.994 1.583 -1.800 1.00 90.25 169 PRO A N 1
ATOM 1248 C CA . PRO A 1 169 ? -5.441 1.370 -1.831 1.00 90.25 169 PRO A CA 1
ATOM 1249 C C . PRO A 1 169 ? -5.844 -0.107 -1.716 1.00 90.25 169 PRO A C 1
ATOM 1251 O O . PRO A 1 169 ? -6.862 -0.416 -1.098 1.00 90.25 169 PRO A O 1
ATOM 1254 N N . ALA A 1 170 ? -5.027 -1.047 -2.215 1.00 92.31 170 ALA A N 1
ATOM 1255 C CA . ALA A 1 170 ? -5.268 -2.486 -2.047 1.00 92.31 170 ALA A CA 1
ATOM 1256 C C . ALA A 1 170 ? -5.233 -2.951 -0.579 1.00 92.31 170 ALA A C 1
ATOM 1258 O O . ALA A 1 170 ? -5.826 -3.981 -0.227 1.00 92.31 170 ALA A O 1
ATOM 1259 N N . ILE A 1 171 ? -4.484 -2.240 0.266 1.00 92.44 171 ILE A N 1
ATOM 1260 C CA . ILE A 1 171 ? -4.361 -2.516 1.701 1.00 92.44 171 ILE A CA 1
ATOM 1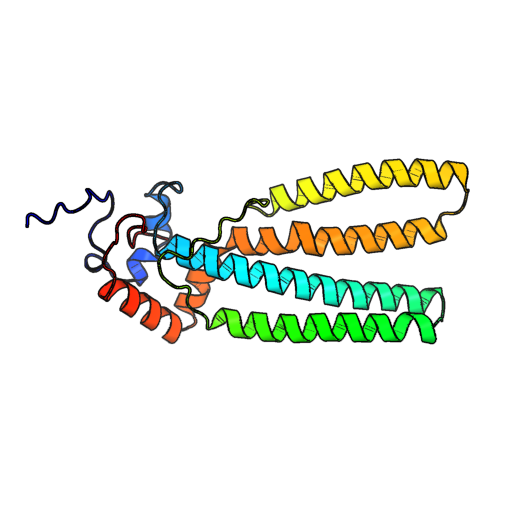261 C C . ILE A 1 171 ? -5.460 -1.786 2.467 1.00 92.44 171 ILE A C 1
ATOM 1263 O O . ILE A 1 171 ? -6.140 -2.411 3.282 1.00 92.44 171 ILE A O 1
ATOM 1267 N N . ILE A 1 172 ? -5.667 -0.500 2.171 1.00 90.94 172 ILE A N 1
ATOM 1268 C CA . ILE A 1 172 ? -6.686 0.335 2.820 1.00 90.94 172 ILE A CA 1
ATOM 1269 C C . ILE A 1 172 ? -8.087 -0.226 2.563 1.00 90.94 172 ILE A C 1
ATOM 1271 O O . ILE A 1 172 ? -8.834 -0.434 3.515 1.00 90.94 172 ILE A O 1
ATOM 1275 N N . GLY A 1 173 ? -8.410 -0.605 1.322 1.00 88.00 173 GLY A N 1
ATOM 1276 C CA . GLY A 1 173 ? -9.720 -1.168 0.972 1.00 88.00 173 GLY A CA 1
ATOM 1277 C C . GLY A 1 173 ? -10.056 -2.489 1.679 1.00 88.00 173 GLY A C 1
ATOM 1278 O O . GLY A 1 173 ? -11.212 -2.899 1.710 1.00 88.00 173 GLY A O 1
ATOM 1279 N N . ARG A 1 174 ? -9.064 -3.157 2.286 1.00 90.81 174 ARG A N 1
ATOM 1280 C CA . ARG A 1 174 ? -9.233 -4.397 3.064 1.00 90.81 174 ARG A CA 1
ATOM 1281 C C . ARG A 1 174 ? -8.949 -4.205 4.556 1.00 90.81 174 ARG A C 1
ATOM 1283 O O . ARG A 1 174 ? -8.718 -5.198 5.254 1.00 90.81 174 ARG A O 1
ATOM 1290 N N . SER A 1 175 ? -8.954 -2.968 5.063 1.00 91.38 175 SER A N 1
ATOM 1291 C CA . SER A 1 175 ? -8.616 -2.638 6.458 1.00 91.38 175 SER A CA 1
ATOM 1292 C C . SER A 1 175 ? -9.479 -3.413 7.458 1.00 91.38 175 SER A C 1
ATOM 1294 O O . SER A 1 175 ? -8.957 -4.126 8.319 1.00 91.38 175 SER A O 1
ATOM 1296 N N . ARG A 1 176 ? -10.803 -3.352 7.283 1.00 91.31 176 ARG A N 1
ATOM 1297 C CA . ARG A 1 176 ? -11.805 -3.968 8.167 1.00 91.31 176 ARG A CA 1
ATOM 1298 C C . ARG A 1 176 ? -11.687 -5.487 8.189 1.00 91.31 176 ARG A C 1
ATOM 1300 O O . ARG A 1 176 ? -11.542 -6.088 9.249 1.00 91.31 176 ARG A O 1
ATOM 1307 N N . GLU A 1 177 ? -11.666 -6.116 7.017 1.00 91.88 177 GLU A N 1
ATOM 1308 C CA . GLU A 1 177 ? -11.513 -7.570 6.904 1.00 91.88 177 GLU A CA 1
ATOM 1309 C C . GLU A 1 177 ? -10.169 -8.042 7.478 1.00 91.88 177 GLU A C 1
ATOM 1311 O O . GLU A 1 177 ? -10.081 -9.073 8.145 1.00 91.88 177 GLU A O 1
ATOM 1316 N N . THR A 1 178 ? -9.102 -7.272 7.263 1.00 93.06 178 THR A N 1
ATOM 1317 C CA . THR A 1 178 ? -7.783 -7.579 7.820 1.00 93.06 178 THR A CA 1
ATOM 1318 C C . THR A 1 178 ? -7.778 -7.469 9.340 1.00 93.06 178 THR A C 1
ATOM 1320 O O . THR A 1 178 ? -7.214 -8.348 9.988 1.00 93.06 178 THR A O 1
ATOM 1323 N N . LEU A 1 179 ? -8.440 -6.462 9.921 1.00 93.94 179 LEU A N 1
ATOM 1324 C CA . LEU A 1 179 ? -8.588 -6.349 11.370 1.00 93.94 179 LEU A CA 1
ATOM 1325 C C . LEU A 1 179 ? -9.365 -7.540 11.944 1.00 93.94 179 LEU A C 1
ATOM 1327 O O . LEU A 1 179 ? -8.877 -8.151 12.892 1.00 93.94 179 LEU A O 1
ATOM 1331 N N . ARG A 1 180 ? -10.498 -7.929 11.338 1.00 94.00 180 ARG A N 1
ATOM 1332 C CA . ARG A 1 180 ? -11.278 -9.111 11.765 1.00 94.00 180 ARG A CA 1
ATOM 1333 C C . ARG A 1 180 ? -10.435 -10.384 11.724 1.00 94.00 180 ARG A C 1
ATOM 1335 O O . ARG A 1 180 ? -10.323 -11.087 12.724 1.00 94.00 180 ARG A O 1
ATOM 1342 N N . ARG A 1 181 ? -9.767 -10.648 10.595 1.00 93.81 181 ARG A N 1
ATOM 1343 C CA . ARG A 1 181 ? -8.899 -11.828 10.431 1.00 93.81 181 ARG A CA 1
ATOM 1344 C C . ARG A 1 181 ? -7.726 -11.835 11.409 1.00 93.81 181 ARG A C 1
ATOM 1346 O O . ARG A 1 181 ? -7.307 -12.905 11.836 1.00 93.81 181 ARG A O 1
ATOM 1353 N N . GLN A 1 182 ? -7.171 -10.672 11.746 1.00 93.19 182 GLN A N 1
ATOM 1354 C CA . GLN A 1 182 ? -6.104 -10.572 12.741 1.00 93.19 182 GLN A CA 1
ATOM 1355 C C . GLN A 1 182 ? -6.627 -10.784 14.160 1.00 93.19 182 GLN A C 1
ATOM 1357 O O . GLN A 1 182 ? -5.999 -11.522 14.907 1.00 93.19 182 GLN A O 1
ATOM 1362 N N . ALA A 1 183 ? -7.764 -10.188 14.521 1.00 93.88 183 ALA A N 1
ATOM 1363 C CA . ALA A 1 183 ? -8.373 -10.359 15.837 1.00 93.88 183 ALA A CA 1
ATOM 1364 C C . ALA A 1 183 ? -8.753 -11.826 16.097 1.00 93.88 183 ALA A C 1
ATOM 1366 O O . ALA A 1 183 ? -8.517 -12.328 17.188 1.00 93.88 183 ALA A O 1
ATOM 1367 N N . ALA A 1 184 ? -9.234 -12.538 15.071 1.00 93.75 184 ALA A N 1
ATOM 1368 C CA . ALA A 1 184 ? -9.527 -13.969 15.157 1.00 93.75 184 ALA A CA 1
ATOM 1369 C C . ALA A 1 184 ? -8.271 -14.850 15.324 1.00 93.75 184 ALA A C 1
ATOM 1371 O O . ALA A 1 184 ? -8.348 -15.932 15.895 1.00 93.75 184 ALA A O 1
ATOM 1372 N N . LYS A 1 185 ? -7.112 -14.415 14.809 1.00 94.75 185 LYS A N 1
ATOM 1373 C CA . LYS A 1 185 ? -5.854 -15.185 14.853 1.00 94.75 185 LYS A CA 1
ATOM 1374 C C . LYS A 1 185 ? -4.954 -14.838 16.037 1.00 94.75 185 LYS A C 1
ATOM 1376 O O . LYS A 1 185 ? -4.111 -15.652 16.401 1.00 94.75 185 LYS A O 1
ATOM 1381 N N . ASP A 1 186 ? -5.072 -13.633 16.589 1.00 94.75 186 ASP A N 1
ATOM 1382 C CA . ASP A 1 186 ? -4.202 -13.120 17.647 1.00 94.75 186 ASP A CA 1
ATOM 1383 C C . ASP A 1 186 ? -5.011 -12.806 18.921 1.00 94.75 186 ASP A C 1
ATOM 1385 O O . ASP A 1 186 ? -5.597 -11.721 19.033 1.00 94.75 186 ASP A O 1
ATOM 1389 N N . PRO A 1 187 ? -4.994 -13.709 19.924 1.00 93.50 187 PRO A N 1
ATOM 1390 C CA . PRO A 1 187 ? -5.678 -13.499 21.199 1.00 93.50 187 PRO A CA 1
ATOM 1391 C C . PRO A 1 187 ? -5.218 -12.236 21.935 1.00 93.50 187 PRO A C 1
ATOM 1393 O O . PRO A 1 187 ? -5.986 -11.644 22.691 1.00 93.50 187 PRO A O 1
ATOM 1396 N N . ARG A 1 188 ? -3.972 -11.786 21.721 1.00 93.62 188 ARG A N 1
ATOM 1397 C CA . ARG A 1 188 ? -3.453 -10.572 22.368 1.00 93.62 188 ARG A CA 1
ATOM 1398 C C . ARG A 1 188 ? -4.085 -9.324 21.772 1.00 93.62 188 ARG A C 1
ATOM 1400 O O . ARG A 1 188 ? -4.408 -8.395 22.513 1.00 93.62 188 ARG A O 1
ATOM 1407 N N . LEU A 1 189 ? -4.278 -9.302 20.453 1.00 93.19 189 LEU A N 1
ATOM 1408 C CA . LEU A 1 189 ? -4.988 -8.216 19.783 1.00 93.19 189 LEU A CA 1
ATOM 1409 C C . LEU A 1 189 ? -6.445 -8.168 20.247 1.00 93.19 189 LEU A C 1
ATOM 1411 O O . LEU A 1 189 ? -6.922 -7.095 20.612 1.00 93.19 189 LEU A O 1
ATOM 1415 N N . LEU A 1 190 ? -7.115 -9.322 20.303 1.00 94.06 190 LEU A N 1
ATOM 1416 C CA . LEU A 1 190 ? -8.491 -9.420 20.787 1.00 94.06 190 LEU A CA 1
ATOM 1417 C C . LEU A 1 190 ? -8.623 -8.906 22.229 1.00 94.06 190 LEU A C 1
ATOM 1419 O O . LEU A 1 190 ? -9.456 -8.046 22.500 1.00 94.06 190 LEU A O 1
ATOM 1423 N N . ALA A 1 191 ? -7.740 -9.339 23.134 1.00 93.88 191 ALA A N 1
ATOM 1424 C CA . ALA A 1 191 ? -7.719 -8.871 24.521 1.00 93.88 191 ALA A CA 1
ATOM 1425 C C . ALA A 1 191 ? -7.431 -7.363 24.642 1.00 93.88 191 ALA A C 1
ATOM 1427 O O . ALA A 1 191 ? -7.947 -6.698 25.540 1.00 93.88 191 ALA A O 1
ATOM 1428 N N . THR A 1 192 ? -6.617 -6.806 23.740 1.00 93.81 192 THR A N 1
ATOM 1429 C CA . THR A 1 192 ? -6.333 -5.362 23.709 1.00 93.81 192 THR A CA 1
ATOM 1430 C C . THR A 1 192 ? -7.563 -4.571 23.267 1.00 93.81 192 THR A C 1
ATOM 1432 O O . THR A 1 192 ? -7.903 -3.581 23.911 1.00 93.81 192 THR A O 1
ATOM 1435 N N . LEU A 1 193 ? -8.260 -5.030 22.222 1.00 94.25 193 LEU A N 1
ATOM 1436 C CA . LEU A 1 193 ? -9.515 -4.429 21.760 1.00 94.25 193 LEU A CA 1
ATOM 1437 C C . LEU A 1 193 ? -10.610 -4.516 22.831 1.00 94.25 193 LEU A C 1
ATOM 1439 O O . LEU A 1 193 ? -11.335 -3.549 23.051 1.00 94.25 193 LEU A O 1
ATOM 1443 N N . GLU A 1 194 ? -10.697 -5.646 23.533 1.00 94.06 194 GLU A N 1
ATOM 1444 C CA . GLU A 1 194 ? -11.657 -5.848 24.618 1.00 94.06 194 GLU A CA 1
ATOM 1445 C C . GLU A 1 194 ? -11.376 -4.924 25.810 1.00 94.06 194 GLU A C 1
ATOM 1447 O O . GLU A 1 194 ? -12.288 -4.306 26.359 1.00 94.06 194 GLU A O 1
ATOM 1452 N N . ARG A 1 195 ? -10.102 -4.759 26.184 1.00 92.94 195 ARG A N 1
ATOM 1453 C CA . ARG A 1 195 ? -9.705 -3.791 27.214 1.00 92.94 195 ARG A CA 1
ATOM 1454 C C . ARG A 1 195 ? -10.050 -2.365 26.793 1.00 92.94 195 ARG A C 1
ATOM 1456 O O . ARG A 1 195 ? -10.592 -1.613 27.598 1.00 92.94 195 ARG A O 1
ATOM 1463 N N . GLU A 1 196 ? -9.764 -2.002 25.544 1.00 91.75 196 GLU A N 1
ATOM 1464 C CA . GLU A 1 196 ? -10.092 -0.678 25.017 1.00 91.75 196 GLU A CA 1
ATOM 1465 C C . GLU A 1 196 ? -11.604 -0.427 25.054 1.00 91.75 196 GLU A C 1
ATOM 1467 O O . GLU A 1 196 ? -12.008 0.614 25.566 1.00 91.75 196 GLU A O 1
ATOM 1472 N N . ARG A 1 197 ? -12.430 -1.405 24.648 1.00 92.81 197 ARG A N 1
ATOM 1473 C CA . ARG A 1 197 ? -13.900 -1.365 24.757 1.00 92.81 197 ARG A CA 1
ATOM 1474 C C . ARG A 1 197 ? -14.364 -1.043 26.175 1.00 92.81 197 ARG A C 1
ATOM 1476 O O . ARG A 1 197 ? -15.191 -0.155 26.359 1.00 92.81 197 ARG A O 1
ATOM 1483 N N . LEU A 1 198 ? -13.834 -1.759 27.169 1.00 91.31 198 LEU A N 1
ATOM 1484 C CA . LEU A 1 198 ? -14.228 -1.610 28.575 1.00 91.31 198 LEU A CA 1
ATOM 1485 C C . LEU A 1 198 ? -13.824 -0.255 29.162 1.00 91.31 198 LEU A C 1
ATOM 1487 O O . LEU A 1 198 ? -14.530 0.291 30.004 1.00 91.31 198 LEU A O 1
ATOM 1491 N N . THR A 1 199 ? -12.697 0.293 28.711 1.00 90.75 199 THR A N 1
ATOM 1492 C CA . THR A 1 199 ? -12.205 1.610 29.150 1.00 90.75 199 THR A CA 1
ATOM 1493 C C . THR A 1 199 ? -12.710 2.769 28.287 1.00 90.75 199 THR A C 1
ATOM 1495 O O . THR A 1 199 ? -12.379 3.927 28.561 1.00 90.75 199 THR A O 1
ATOM 1498 N N . TRP A 1 200 ? -13.494 2.485 27.240 1.00 87.88 200 TRP A N 1
ATOM 1499 C CA . TRP A 1 200 ? -13.901 3.492 26.272 1.00 87.88 200 TRP A CA 1
ATOM 1500 C C . TRP A 1 200 ? -14.865 4.493 26.901 1.00 87.88 200 TRP A C 1
ATOM 1502 O O . TRP A 1 200 ? -15.991 4.166 27.274 1.00 87.88 200 TRP A O 1
ATOM 1512 N N . THR A 1 201 ? -14.424 5.744 26.967 1.00 84.06 201 THR A N 1
ATOM 1513 C CA . THR A 1 201 ? -15.250 6.880 27.365 1.00 84.06 201 THR A CA 1
ATOM 1514 C C . THR A 1 201 ? -15.234 7.887 26.218 1.00 84.06 201 THR A C 1
ATOM 1516 O O . THR A 1 201 ? -14.168 8.427 25.905 1.00 84.06 201 THR A O 1
ATOM 1519 N N . PRO A 1 2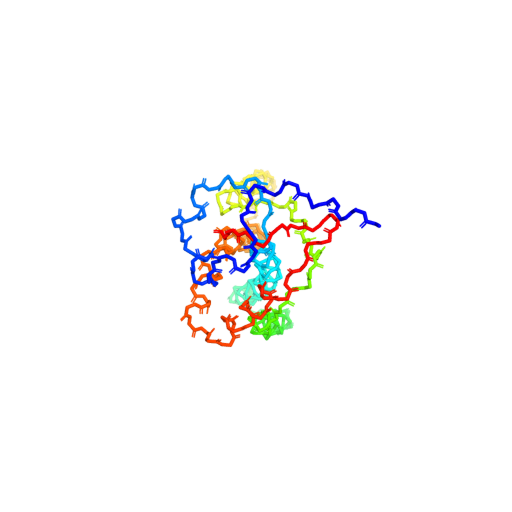02 ? -16.372 8.119 25.538 1.00 77.94 202 PRO A N 1
ATOM 1520 C CA . PRO A 1 202 ? -16.405 9.048 24.421 1.00 77.94 202 PRO A CA 1
ATOM 1521 C C . PRO A 1 202 ? -16.063 10.456 24.915 1.00 77.94 202 PRO A C 1
ATOM 1523 O O . PRO A 1 202 ? -16.652 10.966 25.868 1.00 77.94 202 PRO A O 1
ATOM 1526 N N . ARG A 1 203 ? -15.080 11.079 24.268 1.00 80.75 203 ARG A N 1
ATOM 1527 C CA . ARG A 1 203 ? -14.739 12.496 24.427 1.00 80.75 203 ARG A CA 1
ATOM 1528 C C . ARG A 1 203 ? -15.400 13.310 23.310 1.00 80.75 203 ARG A C 1
ATOM 1530 O O . ARG A 1 203 ? -15.628 12.757 22.228 1.00 80.75 203 ARG A O 1
ATOM 1537 N N . PRO A 1 204 ? -15.666 14.612 23.514 1.00 76.31 204 PRO A N 1
ATOM 1538 C CA . PRO A 1 204 ? -16.099 15.489 22.430 1.00 76.31 204 PRO A CA 1
ATOM 1539 C C . PRO A 1 204 ? -15.160 15.362 21.219 1.00 76.31 204 PRO A C 1
ATOM 1541 O O . PRO A 1 204 ? -13.944 15.456 21.372 1.00 76.31 204 PRO A O 1
ATOM 1544 N N . GLY A 1 205 ? -15.717 15.086 20.037 1.00 73.50 205 GLY A N 1
ATOM 1545 C CA . GLY A 1 205 ? -14.950 14.897 18.797 1.00 73.50 205 GLY A CA 1
ATOM 1546 C C . GLY A 1 205 ? -14.344 13.502 18.581 1.00 73.50 205 GLY A C 1
ATOM 1547 O O . GLY A 1 205 ? -13.656 13.302 17.585 1.00 73.50 205 GLY A O 1
ATOM 1548 N N . THR A 1 206 ? -14.592 12.529 19.467 1.00 77.50 206 THR A N 1
ATOM 1549 C CA . THR A 1 206 ? -14.195 11.121 19.253 1.00 77.50 206 THR A CA 1
ATOM 1550 C C . THR A 1 206 ? -15.382 10.260 18.833 1.00 77.50 206 THR A C 1
ATOM 1552 O O . THR A 1 206 ? -16.516 10.502 19.244 1.00 77.50 206 THR A O 1
ATOM 1555 N N . SER A 1 207 ? -15.120 9.252 18.002 1.00 81.88 207 SER A N 1
ATOM 1556 C CA . SER A 1 207 ? -16.127 8.302 17.534 1.00 81.88 207 SER A CA 1
ATOM 1557 C C . SER A 1 207 ? -16.640 7.407 18.668 1.00 81.88 207 SER A C 1
ATOM 1559 O O . SER A 1 207 ? -15.914 7.048 19.591 1.00 81.88 207 SER A O 1
ATOM 1561 N N . MET A 1 208 ? -17.907 6.997 18.607 1.00 87.50 208 MET A N 1
ATOM 1562 C CA . MET A 1 208 ? -18.426 5.970 19.521 1.00 87.50 208 MET A CA 1
ATOM 1563 C C . MET A 1 208 ? -17.793 4.609 19.199 1.00 87.50 208 MET A C 1
ATOM 1565 O O . MET A 1 208 ? -17.394 4.380 18.059 1.00 87.50 208 MET A O 1
ATOM 1569 N N . PHE A 1 209 ? -17.699 3.694 20.177 1.00 85.94 209 PHE A N 1
ATOM 1570 C CA . PHE A 1 209 ? -16.961 2.433 19.995 1.00 85.94 209 PHE A CA 1
ATOM 1571 C C . PHE A 1 209 ? -17.423 1.651 18.754 1.00 85.94 209 PHE A C 1
ATOM 1573 O O . PHE A 1 209 ? -16.610 1.407 17.866 1.00 85.94 209 PHE A O 1
ATOM 1580 N N . GLY A 1 210 ? -18.737 1.409 18.668 1.00 88.00 210 GLY A N 1
ATOM 1581 C CA . GLY A 1 210 ? -19.487 1.041 17.464 1.00 88.00 210 GLY A CA 1
ATOM 1582 C C . GLY A 1 210 ? -19.028 -0.218 16.708 1.00 88.00 210 GLY A C 1
ATOM 1583 O O . GLY A 1 210 ? -18.022 -0.835 17.048 1.00 88.00 210 GLY A O 1
ATOM 1584 N N . PRO A 1 211 ? -19.780 -0.628 15.673 1.00 89.69 211 PRO A N 1
ATOM 1585 C CA . PRO A 1 211 ? -19.423 -1.763 14.824 1.00 89.69 211 PRO A CA 1
ATOM 1586 C C . PRO A 1 211 ? -18.265 -1.445 13.869 1.00 89.69 211 PRO A C 1
ATOM 1588 O O . PRO A 1 211 ? -18.011 -0.279 13.546 1.00 89.69 211 PRO A O 1
ATOM 1591 N N . LEU A 1 212 ? -17.594 -2.493 13.382 1.00 88.12 212 LEU A N 1
ATOM 1592 C CA . LEU A 1 212 ? -16.539 -2.410 12.364 1.00 88.12 212 LEU A CA 1
ATOM 1593 C C . LEU A 1 212 ? -17.082 -2.433 10.925 1.00 88.12 212 LEU A C 1
ATOM 1595 O O . LEU A 1 212 ? -17.565 -3.500 10.481 1.00 88.12 212 LEU A O 1
#

Secondary structure (DSSP, 8-state):
--------SS--GGGS-HHHHH-HHHHHHS-TTS-BHHHHHHHHHHHHHHHHHHHHHHHHHHHHHHHHHHHHH--HHHHHHHHHHHHHHHHHHHHHHHHHTT--PPTT------S-SSHHHHHHHHHHHHHHHHHHHHHHHHHH---HHHHHHHHHHHHHHIIIIIHHHHHHTTHHHHHHHHHHH-HHHHHHHHHHHHH--PPTTPPBS---

Sequence (212 aa):
MQRVDPVSAYPPASSRTIEQWLDPDLGSRYSAEFGTRLREIADARAGVAAMWAAFLSLGLSAVLFALVMLAVTARVDATVPWMIAGAAVAAVSALFLRRVRRWMPRPGASVASRGPGDLRGGLWAAGAILVALNALFAISVLTTGDFGPILFVDLGTVLLLASAFIVPPAIIGRSRETLRRQAAKDPRLLATLERERLTWTPRPGTSMFGPL

Radius of gyration: 22.59 Å; chains: 1; bounding box: 57×34×70 Å

Foldseek 3Di:
DDPPDPPDPDDALVPDAVLVQLDPVQVVVDDPPADAPLLQQLLVLLQQLLVLQLQLLQLVLQLVLLVVVCVVVVCCVPSVVSNVVSVVSNVVSVVVNVVSLVDTDDFPPRDDDPADQAQVSLCVVLVVVLVVVVVVVVVVCVVPVDCVVVVSVSSSSNSNSCSPRRRSNHSNNCSSVVLSVSCVVDVVSSVVLRVCSVVDDDDVPTGHNGHD

Organism: NCBI:txid582680

=== Feature glossary ===
The record interleaves many kinds of information about one protein. Here is each kind framed as the question it answers.

Q: Are the domains correctly placed relative to each other?
A: Predicted aligned error is AlphaFold's pairwise confidence. Unlike pLDDT (per-residue), PAE is per-residue-pair and captures whether two parts of the structure are correctly placed relative to each other. Units are ångströms of expected positional error.

Q: Which residues are in helices, strands, or loops?
A: Eight-state secondary structure (DSSP): H is the canonical α-helix, G the tighter 3₁₀-helix, I the wider π-helix; E/B are β-structure, T and S are turns and bends, and '-' is everything else. DSSP derives these from the pattern of main-chain N–H···O=C hydrogen bonds, not from the sequence.

Q: What if only a Cα trace is available?
A: P-SEA three-state annotation labels each residue as helix, strand, or coil based purely on the geometry of the Cα trace. It serves as a fallback when the full backbone (and thus DSSP) is unavailable.

Q: What are the backbone torsion angles?
A: φ (phi) and ψ (psi) are the two rotatable backbone dihedrals per residue: φ is the C(i-1)–N–Cα–C torsion, ψ is the N–Cα–C–N(i+1) torsion, both in degrees on (−180°, 180°]. α-helical residues cluster near (−60°, −45°); β-strand residues near (−120°, +130°). A Ramachandran plot is simply a scatter of (φ, ψ) for every residue.

Q: What known structures does this most resemble?
A: Structural nearest neighbors (via Foldseek easy-search vs the PDB). Reported per hit: target PDB id, E-value, and alignment TM-score. A TM-score above ~0.5 is the conventional threshold for 'same fold'.

Q: What family and function is it annotated with?
A: Database cross-references. InterPro integrates a dozen domain/family signature databases into unified entries with residue-range hits. GO terms attach function/process/location labels with evidence codes. CATH codes position the fold in a four-level structural taxonomy. Organism is the NCBI-taxonomy species name.

Q: Which residues are buried vs exposed?
A: Solvent accessibility: the surface area of each residue that a 1.4 Å water probe can touch, in Å². When only backbone atoms are present the absolute values are lower than full-atom SASA (side chains contribute most of the area) and are flagged as backbone-only.

Q: What do the diagnostic plots show?
A: Three diagnostic plots accompany the record. The Cα contact map visualizes the tertiary structure as a 2D adjacency matrix (8 Å cutoff, sequence-local contacts suppressed). The Ramachandran plot shows the distribution of backbone (φ, ψ) torsions, with points in the α and β basins reflecting secondary structure content. The PAE plot shows AlphaFold's inter-residue confidence as a color matrix.

Q: What is the amino-acid chain?
A: The amino-acid sequence is the protein's primary structure: the linear order of residues from the N-terminus to the C-terminus, written in one-letter code. Everything else here — the 3D coordinates, the secondary structure, the domain annotations — is ultimately a consequence of this string.

Q: What do the rendered images show?
A: The six renders are orthographic views along the three Cartesian axes in both directions. Representation (cartoon, sticks, or surface) and color scheme (sequence-rainbow or by-chain) vary across proteins so the training set covers all the common visualization conventions.

Q: Where is each backbone atom in 3D?
A: The mmCIF table is the protein's shape written out atom by atom. For each backbone N, Cα, C, and carbonyl O, it records an (x, y, z) coordinate triple in Å plus the residue type, chain letter, and residue number.

Q: How mobile is each atom in the crystal?
A: For experimental (PDB) structures, the B-factor (temperature factor) quantifies the positional spread of each atom in the crystal — a combination of thermal vibration and static disorder — in units of Å². High B-factors mark flexible loops or poorly resolved regions; low B-factors mark the rigid, well-ordered core.

Q: How big and how compact is the whole molecule?
A: Three whole-structure scalars: the radius of gyration (RMS distance of Cα from centroid, in Å), the count of Cα–Cα contacts (pairs closer than 8 Å and separated by more than four residues in sequence — i.e. tertiary, not local, contacts), and the bounding-box dimensions. Together they distinguish compact globular folds from extended fibres or disordered chains.

Q: What does the local fold look like, residue by residue?
A: A 3Di character summarizes, for each residue, the relative orientation of the Cα frame of its nearest spatial neighbor. Because it encodes fold topology rather than chemistry, 3Di alignments detect remote structural similarity that sequence alignment misses.

Q: How confident is the AlphaFold model at each residue?
A: For AlphaFold models, the B-factor field carries pLDDT — the model's own estimate of local accuracy on a 0–100 scale. Regions with pLDDT<50 should be treated as essentially unmodeled; they often correspond to intrinsically disordered segments.